Protein AF-A0A3B3RCT1-F1 (afdb_monomer)

pLDDT: mean 70.96, std 14.01, range [35.84, 94.31]

Structure (mmCIF, N/CA/C/O backbone):
data_AF-A0A3B3RCT1-F1
#
_entry.id   AF-A0A3B3RCT1-F1
#
loop_
_atom_site.group_PDB
_atom_site.id
_atom_site.type_symbol
_atom_site.label_atom_id
_atom_site.label_alt_id
_atom_site.label_comp_id
_atom_site.label_asym_id
_atom_site.label_entity_id
_atom_site.label_seq_id
_atom_site.pdbx_PDB_ins_code
_atom_site.Cartn_x
_atom_site.Cartn_y
_atom_site.Cartn_z
_atom_site.occupancy
_atom_site.B_iso_or_equiv
_atom_site.auth_seq_id
_atom_site.auth_comp_id
_atom_site.auth_asym_id
_atom_site.auth_atom_id
_atom_site.pdbx_PDB_model_num
ATOM 1 N N . ILE A 1 1 ? 1.313 -4.124 -30.666 1.00 70.00 1 ILE A N 1
ATOM 2 C CA . ILE A 1 1 ? 0.291 -3.948 -29.606 1.00 70.00 1 ILE A CA 1
ATOM 3 C C . ILE A 1 1 ? 0.601 -2.692 -28.801 1.00 70.00 1 ILE A C 1
ATOM 5 O O . ILE A 1 1 ? 1.752 -2.519 -28.407 1.00 70.00 1 ILE A O 1
ATOM 9 N N . PHE A 1 2 ? -0.392 -1.828 -28.589 1.00 77.44 2 PHE A N 1
ATOM 10 C CA . PHE A 1 2 ? -0.286 -0.670 -27.697 1.00 77.44 2 PHE A CA 1
ATOM 11 C C . PHE A 1 2 ? -0.802 -1.058 -26.315 1.00 77.44 2 PHE A C 1
ATOM 13 O O . PHE A 1 2 ? -1.907 -1.582 -26.204 1.00 77.44 2 PHE A O 1
ATOM 20 N N . LEU A 1 3 ? 0.009 -0.834 -25.282 1.00 79.62 3 LEU A N 1
ATOM 21 C CA . LEU A 1 3 ? -0.437 -1.011 -23.904 1.00 79.62 3 LEU A CA 1
ATOM 22 C C . LEU A 1 3 ? -1.126 0.270 -23.429 1.00 79.62 3 LEU A C 1
ATOM 24 O O . LEU A 1 3 ? -0.645 1.358 -23.772 1.00 79.62 3 LEU A O 1
ATOM 28 N N . PRO A 1 4 ? -2.199 0.163 -22.627 1.00 79.31 4 PRO A N 1
ATOM 29 C CA . PRO A 1 4 ? -2.704 1.308 -21.890 1.00 79.31 4 PRO A CA 1
ATOM 30 C C . PRO A 1 4 ? -1.592 1.848 -20.987 1.00 79.31 4 PRO A C 1
ATOM 32 O O . PRO A 1 4 ? -0.708 1.107 -20.549 1.00 79.31 4 PRO A O 1
ATOM 35 N N . HIS A 1 5 ? -1.620 3.153 -20.735 1.00 78.44 5 HIS A N 1
ATOM 36 C CA . HIS A 1 5 ? -0.664 3.808 -19.857 1.00 78.44 5 HIS A CA 1
ATOM 37 C C . HIS A 1 5 ? -1.388 4.487 -18.699 1.00 78.44 5 HIS A C 1
ATOM 39 O O . HIS A 1 5 ? -2.373 5.202 -18.879 1.00 78.44 5 HIS A O 1
ATOM 45 N N . TRP A 1 6 ? -0.858 4.304 -17.505 1.00 75.81 6 TRP A N 1
ATOM 46 C CA . TRP A 1 6 ? -1.125 5.170 -16.378 1.00 75.81 6 TRP A CA 1
ATOM 47 C C . TRP A 1 6 ? -0.209 6.386 -16.482 1.00 75.81 6 TRP A C 1
ATOM 49 O O . TRP A 1 6 ? 0.986 6.228 -16.724 1.00 75.81 6 TRP A O 1
ATOM 59 N N . ARG A 1 7 ? -0.754 7.596 -16.349 1.00 72.00 7 ARG A N 1
ATOM 60 C CA . ARG A 1 7 ? 0.053 8.819 -16.299 1.00 72.00 7 ARG A CA 1
ATOM 61 C C . ARG A 1 7 ? 0.057 9.349 -14.877 1.00 72.00 7 ARG A C 1
ATOM 63 O O . ARG A 1 7 ? -0.984 9.733 -14.361 1.00 72.00 7 ARG A O 1
ATOM 70 N N . SER A 1 8 ? 1.243 9.386 -14.295 1.00 64.44 8 SER A N 1
ATOM 71 C CA . SER A 1 8 ? 1.592 10.287 -13.203 1.00 64.44 8 SER A CA 1
ATOM 72 C C . SER A 1 8 ? 2.376 11.454 -13.824 1.00 64.44 8 SER A C 1
ATOM 74 O O . SER A 1 8 ? 2.977 11.244 -14.877 1.00 64.44 8 SER A O 1
ATOM 76 N N . ALA A 1 9 ? 2.323 12.662 -13.253 1.00 60.88 9 ALA A N 1
ATOM 77 C CA . ALA A 1 9 ? 2.713 13.940 -13.882 1.00 60.88 9 ALA A CA 1
ATOM 78 C C . ALA A 1 9 ? 3.869 13.858 -14.911 1.00 60.88 9 ALA A C 1
ATOM 80 O O . ALA A 1 9 ? 3.688 14.243 -16.066 1.00 60.88 9 ALA A O 1
ATOM 81 N N . ASP A 1 10 ? 4.996 13.238 -14.539 1.00 69.00 10 ASP A N 1
ATOM 82 C CA . ASP A 1 10 ? 6.196 13.125 -15.385 1.00 69.00 10 ASP A CA 1
ATOM 83 C C . ASP A 1 10 ? 6.466 11.730 -15.980 1.00 69.00 10 ASP A C 1
ATOM 85 O O . ASP A 1 10 ? 7.483 11.506 -16.660 1.00 69.00 10 ASP A O 1
ATOM 89 N N . ARG A 1 11 ? 5.584 10.757 -15.739 1.00 77.75 11 ARG A N 1
ATOM 90 C CA . ARG A 1 11 ? 5.831 9.339 -16.015 1.00 77.75 11 ARG A CA 1
ATOM 91 C C . ARG A 1 11 ? 4.590 8.623 -16.539 1.00 77.75 11 ARG A C 1
ATOM 93 O O . ARG A 1 11 ? 3.581 8.478 -15.855 1.00 77.75 11 ARG A O 1
ATOM 100 N N . GLY A 1 12 ? 4.706 8.107 -17.760 1.0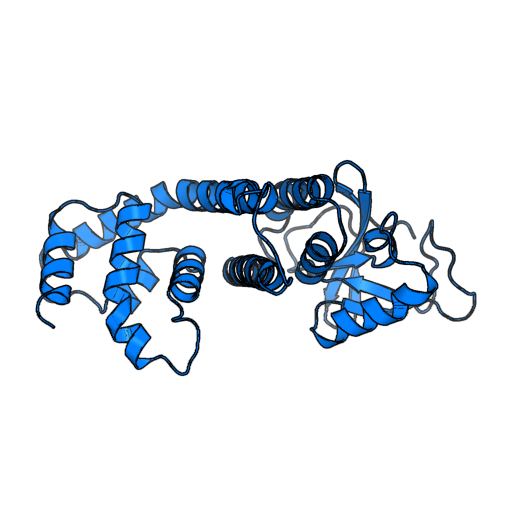0 83.56 12 GLY A N 1
ATOM 101 C CA . GLY A 1 12 ? 3.754 7.154 -18.320 1.00 83.56 12 GLY A CA 1
ATOM 102 C C . GLY A 1 12 ? 4.195 5.727 -18.010 1.00 83.56 12 GLY A C 1
ATOM 103 O O . GLY A 1 12 ? 5.249 5.314 -18.485 1.00 83.56 12 GLY A O 1
ATOM 104 N N . ILE A 1 13 ? 3.402 4.982 -17.243 1.00 87.38 13 ILE A N 1
ATOM 105 C CA . ILE A 1 13 ? 3.655 3.573 -16.928 1.00 87.38 13 ILE A CA 1
ATOM 106 C C . ILE A 1 13 ? 2.637 2.717 -17.648 1.00 87.38 13 ILE A C 1
ATOM 108 O O . ILE A 1 13 ? 1.441 2.763 -17.364 1.00 87.38 13 ILE A O 1
ATOM 112 N N . ARG A 1 14 ? 3.109 1.918 -18.596 1.00 89.06 14 ARG A N 1
ATOM 113 C CA . ARG A 1 14 ? 2.262 0.965 -19.300 1.00 89.06 14 ARG A CA 1
ATOM 114 C C . ARG A 1 14 ? 1.850 -0.169 -18.380 1.00 89.06 14 ARG A C 1
ATOM 116 O O . ARG A 1 14 ? 2.642 -0.611 -17.552 1.00 89.06 14 ARG A O 1
ATOM 123 N N . PHE A 1 15 ? 0.639 -0.672 -18.558 1.00 87.06 15 PHE A N 1
ATOM 124 C CA . PHE A 1 15 ? 0.136 -1.798 -17.780 1.00 87.06 15 PHE A CA 1
ATOM 125 C C . PHE A 1 15 ? -0.675 -2.771 -18.639 1.00 87.06 15 PHE A C 1
ATOM 127 O O . PHE A 1 15 ? -1.008 -2.493 -19.791 1.00 87.06 15 PHE A O 1
ATOM 134 N N . LEU A 1 16 ? -0.950 -3.941 -18.079 1.00 86.38 16 LEU A N 1
ATOM 135 C CA . LEU A 1 16 ? -1.893 -4.931 -18.590 1.00 86.38 16 LEU A CA 1
ATOM 136 C C . LEU A 1 16 ? -2.677 -5.519 -17.422 1.00 86.38 16 LEU A C 1
ATOM 138 O O . LEU A 1 16 ? -2.273 -5.369 -16.272 1.00 86.38 16 LEU A O 1
ATOM 142 N N . TYR A 1 17 ? -3.767 -6.209 -17.717 1.00 79.12 17 TYR A N 1
ATOM 143 C CA . TYR A 1 17 ? -4.556 -6.909 -16.715 1.00 79.12 17 TYR A CA 1
ATOM 144 C C . TYR A 1 17 ? -4.324 -8.413 -16.827 1.00 79.12 17 TYR A C 1
ATOM 146 O O . TYR A 1 17 ? -4.407 -8.965 -17.923 1.00 79.12 17 TYR A O 1
ATOM 154 N N . LEU A 1 18 ? -4.060 -9.089 -15.713 1.00 71.62 18 LEU A N 1
ATOM 155 C CA . LEU A 1 18 ? -4.223 -10.539 -15.632 1.00 71.62 18 LEU A CA 1
ATOM 156 C C . LEU A 1 18 ? -5.714 -10.841 -15.510 1.00 71.62 18 LEU A C 1
ATOM 158 O O . LEU A 1 18 ? -6.373 -10.307 -14.618 1.00 71.62 18 LEU A O 1
ATOM 162 N N . ALA A 1 19 ? -6.225 -11.659 -16.429 1.00 64.75 19 ALA A N 1
ATOM 163 C CA . ALA A 1 19 ? -7.617 -12.098 -16.414 1.00 64.75 19 ALA A CA 1
ATOM 164 C C . ALA A 1 19 ? -7.762 -13.455 -15.708 1.00 64.75 19 ALA A C 1
ATOM 166 O O . ALA A 1 19 ? -8.678 -13.602 -14.916 1.00 64.75 19 ALA A O 1
ATOM 167 N N . ASP A 1 20 ? -6.810 -14.379 -15.907 1.00 62.41 20 ASP A N 1
ATOM 168 C CA . ASP A 1 20 ? -6.732 -15.682 -15.228 1.00 62.41 20 ASP A CA 1
ATOM 169 C C . ASP A 1 20 ? -5.268 -16.054 -14.906 1.00 62.41 20 ASP A C 1
ATOM 171 O O . ASP A 1 20 ? -4.332 -15.331 -15.254 1.00 62.41 20 ASP A O 1
ATOM 175 N N . CYS A 1 21 ? -5.031 -17.234 -14.317 1.00 60.12 21 CYS A N 1
ATOM 176 C CA . CYS A 1 21 ? -3.689 -17.732 -13.967 1.00 60.12 21 CYS A CA 1
ATOM 177 C C . CYS A 1 21 ? -2.727 -17.909 -15.160 1.00 60.12 21 CYS A C 1
ATOM 179 O O . CYS A 1 21 ? -1.526 -18.085 -14.958 1.00 60.12 21 CYS A O 1
ATOM 181 N N . CYS A 1 22 ? -3.230 -17.882 -16.397 1.00 60.47 22 CYS A N 1
ATOM 182 C CA . CYS A 1 22 ? -2.448 -18.073 -17.622 1.00 60.47 22 CYS A CA 1
ATOM 183 C C . CYS A 1 22 ? -2.848 -17.114 -18.760 1.00 60.47 22 CYS A C 1
ATOM 185 O O . CYS A 1 22 ? -2.382 -17.286 -19.887 1.00 60.47 22 CYS A O 1
ATOM 187 N N . SER A 1 23 ? -3.713 -16.124 -18.507 1.00 67.88 23 SER A N 1
ATOM 188 C CA . SER A 1 23 ? -4.245 -15.230 -19.542 1.00 67.88 23 SER A CA 1
ATOM 189 C C . SER A 1 23 ? -4.125 -13.761 -19.124 1.00 67.88 23 SER A C 1
ATOM 191 O O . SER A 1 23 ? -4.239 -13.408 -17.949 1.00 67.88 23 SER A O 1
ATOM 193 N N . PHE A 1 24 ? -3.875 -12.880 -20.094 1.00 70.19 24 PHE A N 1
ATOM 194 C CA . PHE A 1 24 ? -3.873 -11.436 -19.872 1.00 70.19 24 PHE A CA 1
ATOM 195 C C . PHE A 1 24 ? -4.805 -10.741 -20.864 1.00 70.19 24 PHE A C 1
ATOM 197 O O . PHE A 1 24 ? -4.945 -11.158 -22.016 1.00 70.19 24 PHE A O 1
ATOM 204 N N . ARG A 1 25 ? -5.423 -9.651 -20.415 1.00 68.31 25 ARG A N 1
ATOM 205 C CA . ARG A 1 25 ? -6.251 -8.758 -21.219 1.00 68.31 25 ARG A CA 1
ATOM 206 C C . ARG A 1 25 ? -5.595 -7.388 -21.315 1.00 68.31 25 ARG A C 1
ATOM 208 O O . ARG A 1 25 ? -4.961 -6.888 -20.386 1.00 68.31 25 ARG A O 1
ATOM 215 N N . ILE A 1 26 ? -5.764 -6.774 -22.478 1.00 69.62 26 ILE A N 1
ATOM 216 C CA . ILE A 1 26 ? -5.346 -5.403 -22.742 1.00 69.62 26 ILE A CA 1
ATOM 217 C C . ILE A 1 26 ? -6.635 -4.610 -22.879 1.00 69.62 26 ILE A C 1
ATOM 219 O O . ILE A 1 26 ? -7.298 -4.689 -23.909 1.00 69.62 26 ILE A O 1
ATOM 223 N N . SER A 1 27 ? -7.005 -3.897 -21.820 1.00 64.44 27 SER A N 1
ATOM 224 C CA . SER A 1 27 ? -8.186 -3.039 -21.799 1.00 64.44 27 SER A CA 1
ATOM 225 C C . SER A 1 27 ? -7.804 -1.639 -21.338 1.00 64.44 27 SER A C 1
ATOM 227 O O . SER A 1 27 ? -6.942 -1.486 -20.473 1.00 64.44 27 SER A O 1
ATOM 229 N N . GLN A 1 28 ? -8.431 -0.623 -21.931 1.00 57.06 28 GLN A N 1
ATOM 230 C CA . GLN A 1 28 ? -8.332 0.764 -21.467 1.00 57.06 28 GLN A CA 1
ATOM 231 C C . GLN A 1 28 ? -9.315 1.058 -20.327 1.00 57.06 28 GLN A C 1
ATOM 233 O O . GLN A 1 28 ? -9.050 1.944 -19.520 1.00 57.06 28 GLN A O 1
ATOM 238 N N . SER A 1 29 ? -10.419 0.311 -20.249 1.00 52.91 29 SER A N 1
ATOM 239 C CA . SER A 1 29 ? -11.426 0.405 -19.194 1.00 52.91 29 SER A CA 1
ATOM 240 C C . SER A 1 29 ? -11.377 -0.831 -18.297 1.00 52.91 29 SER A C 1
ATOM 242 O O . SER A 1 29 ? -11.284 -1.967 -18.770 1.00 52.91 29 SER A O 1
ATOM 244 N N . CYS A 1 30 ? -11.448 -0.615 -16.986 1.00 49.25 30 CYS A N 1
ATOM 245 C CA . CYS A 1 30 ? -11.769 -1.677 -16.043 1.00 49.25 30 CYS A CA 1
ATOM 246 C C . CYS A 1 30 ? -13.266 -1.977 -16.199 1.00 49.25 30 CYS A C 1
ATOM 248 O O . CYS A 1 30 ? -14.094 -1.324 -15.569 1.00 49.25 30 CYS A O 1
ATOM 250 N N . ASP A 1 31 ? -13.633 -2.887 -17.106 1.00 50.50 31 ASP A N 1
ATOM 251 C CA . ASP A 1 31 ? -15.002 -3.401 -17.124 1.00 50.50 31 ASP 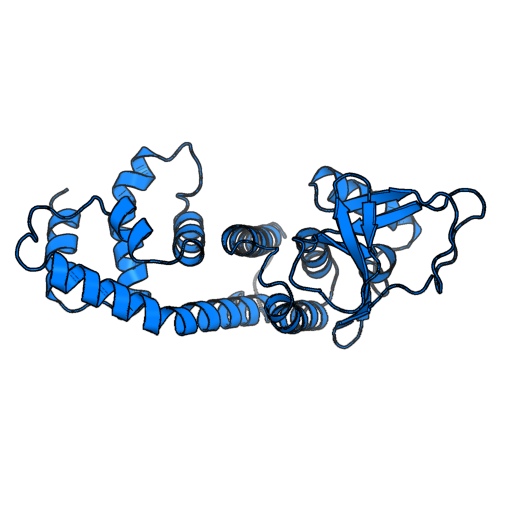A CA 1
ATOM 252 C C . ASP A 1 31 ? -15.198 -4.229 -15.853 1.00 50.50 31 ASP A C 1
ATOM 254 O O . ASP A 1 31 ? -14.550 -5.251 -15.632 1.00 50.50 31 ASP A O 1
ATOM 258 N N . THR A 1 32 ? -16.078 -3.726 -14.995 1.00 48.81 32 THR A N 1
ATOM 259 C CA . THR A 1 32 ? -16.250 -4.025 -13.564 1.00 48.81 32 THR A CA 1
ATOM 260 C C . THR A 1 32 ? -16.689 -5.452 -13.222 1.00 48.81 32 THR A C 1
ATOM 262 O O . THR A 1 32 ? -17.042 -5.719 -12.076 1.00 48.81 32 THR A O 1
ATOM 265 N N . LYS A 1 33 ? -16.701 -6.376 -14.188 1.00 46.50 33 LYS A N 1
ATOM 266 C CA . LYS A 1 33 ? -17.275 -7.718 -14.016 1.00 46.50 33 LYS A CA 1
ATOM 267 C C . LYS A 1 33 ? -16.268 -8.803 -13.635 1.00 46.50 33 LYS A C 1
ATOM 269 O O . LYS A 1 33 ? -16.682 -9.761 -12.994 1.00 46.50 33 LYS A O 1
ATOM 274 N N . ASP A 1 34 ? -14.981 -8.623 -13.932 1.00 51.94 34 ASP A N 1
ATOM 275 C CA . ASP A 1 34 ? -13.939 -9.610 -13.617 1.00 51.94 34 ASP A CA 1
ATOM 276 C C . ASP A 1 34 ? -12.885 -8.987 -12.682 1.00 51.94 34 ASP A C 1
ATOM 278 O O . ASP A 1 34 ? -12.416 -7.872 -12.929 1.00 51.94 34 ASP A O 1
ATOM 282 N N . SER A 1 35 ? -12.495 -9.686 -11.607 1.00 55.72 35 SER A N 1
ATOM 283 C CA . SER A 1 35 ? -11.448 -9.247 -10.668 1.00 55.72 35 SER A CA 1
ATOM 284 C C . SER A 1 35 ? -10.067 -9.301 -11.333 1.00 55.72 35 SER A C 1
ATOM 286 O O . SER A 1 35 ? -9.292 -10.241 -11.152 1.00 55.72 35 SER A O 1
ATOM 288 N N . MET A 1 36 ? -9.766 -8.319 -12.173 1.00 64.81 36 MET A N 1
ATOM 289 C CA . MET A 1 36 ? -8.523 -8.294 -12.934 1.00 64.81 36 MET A CA 1
ATOM 290 C C . MET A 1 36 ? -7.380 -7.667 -12.136 1.00 64.81 36 MET A C 1
ATOM 292 O O . MET A 1 36 ? -7.509 -6.559 -11.614 1.00 64.81 36 MET A O 1
ATOM 296 N N . LEU A 1 37 ? -6.223 -8.335 -12.106 1.00 71.12 37 LEU A N 1
ATOM 297 C CA . LEU A 1 37 ? -5.035 -7.822 -11.420 1.00 71.12 37 LEU A CA 1
ATOM 298 C C . LEU A 1 37 ? -4.177 -6.983 -12.386 1.00 71.12 37 LEU A C 1
ATOM 300 O O . LEU A 1 37 ? -3.677 -7.528 -13.376 1.00 71.12 37 LEU A O 1
ATOM 304 N N . PRO A 1 38 ? -3.955 -5.682 -12.130 1.00 80.00 38 PRO A N 1
ATOM 305 C CA . PRO A 1 38 ? -3.085 -4.870 -12.966 1.00 80.00 38 PRO A CA 1
ATOM 306 C C . PRO A 1 38 ? -1.610 -5.227 -12.747 1.00 80.00 38 PRO A C 1
ATOM 308 O O . PRO A 1 38 ? -1.127 -5.369 -11.621 1.00 80.00 38 PRO A O 1
ATOM 311 N N . LEU A 1 39 ? -0.880 -5.309 -13.852 1.00 87.00 39 LEU A N 1
ATOM 312 C CA . LEU A 1 39 ? 0.556 -5.526 -13.908 1.00 87.00 39 LEU A CA 1
ATOM 313 C C . LEU A 1 39 ? 1.223 -4.398 -14.692 1.00 87.00 39 LEU A C 1
ATOM 315 O O . LEU A 1 39 ? 0.906 -4.158 -15.857 1.00 87.00 39 LEU A O 1
ATOM 319 N N . PHE A 1 40 ? 2.188 -3.735 -14.065 1.00 90.06 40 PHE A N 1
ATOM 320 C CA . PHE A 1 40 ? 2.831 -2.523 -14.566 1.00 90.06 40 PHE A CA 1
ATOM 321 C C . PHE A 1 40 ? 4.201 -2.823 -15.157 1.00 90.06 40 PHE A C 1
ATOM 323 O O . PHE A 1 40 ? 4.987 -3.572 -14.584 1.00 90.06 40 PHE A O 1
ATOM 330 N N . LEU A 1 41 ? 4.512 -2.236 -16.305 1.00 91.94 41 LEU A N 1
ATOM 331 C CA . LEU A 1 41 ? 5.726 -2.525 -17.048 1.00 91.94 41 LEU A CA 1
ATOM 332 C C . LEU A 1 41 ? 6.974 -2.024 -16.308 1.00 91.94 41 LEU A C 1
ATOM 334 O O . LEU A 1 41 ? 7.168 -0.826 -16.104 1.00 91.94 41 LEU A O 1
ATOM 338 N N . GLY A 1 42 ? 7.885 -2.948 -16.006 1.00 92.19 42 GLY A N 1
ATOM 339 C CA . GLY A 1 42 ? 9.145 -2.669 -15.319 1.00 92.19 42 GLY A CA 1
ATOM 340 C C . GLY A 1 42 ? 10.035 -1.668 -16.053 1.00 92.19 42 GLY A C 1
ATOM 341 O O . GLY A 1 42 ? 10.651 -0.825 -15.416 1.00 92.19 42 GLY A O 1
ATOM 342 N N . ALA A 1 43 ? 10.066 -1.693 -17.387 1.00 90.12 43 ALA A N 1
ATOM 343 C CA . ALA A 1 43 ? 10.870 -0.744 -18.160 1.00 90.12 43 ALA A CA 1
ATOM 344 C C . ALA A 1 43 ? 10.468 0.722 -17.904 1.00 90.12 43 ALA A C 1
ATOM 34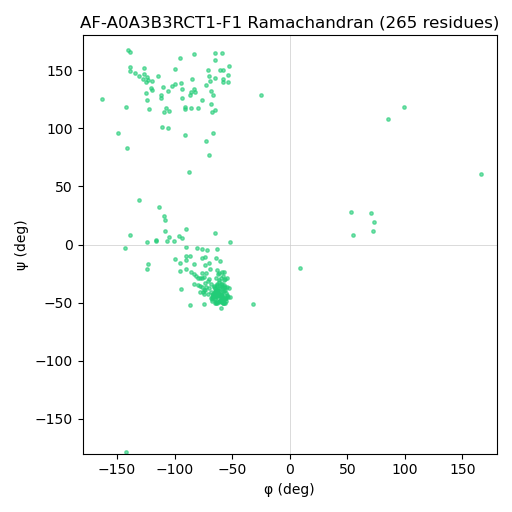6 O O . ALA A 1 43 ? 11.332 1.594 -17.848 1.00 90.12 43 ALA A O 1
ATOM 347 N N . ASP A 1 44 ? 9.175 0.984 -17.701 1.00 90.44 44 ASP A N 1
ATOM 348 C CA . ASP A 1 44 ? 8.668 2.338 -17.455 1.00 90.44 44 ASP A CA 1
ATOM 349 C C . ASP A 1 44 ? 8.880 2.771 -15.997 1.00 90.44 44 ASP A C 1
ATOM 351 O O . ASP A 1 44 ? 9.086 3.955 -15.719 1.00 90.44 44 ASP A O 1
ATOM 355 N N . LEU A 1 45 ? 8.891 1.806 -15.069 1.00 90.38 45 LEU A N 1
ATOM 356 C CA . LEU A 1 45 ? 9.224 2.055 -13.667 1.00 90.38 45 LEU A CA 1
ATOM 357 C C . LEU A 1 45 ? 10.681 2.504 -13.512 1.00 90.38 45 LEU A C 1
ATOM 359 O O . LEU A 1 45 ? 10.979 3.462 -12.816 1.00 90.38 45 LEU A O 1
ATOM 363 N N . PHE A 1 46 ? 11.607 1.857 -14.214 1.00 90.56 46 PHE A N 1
ATOM 364 C CA . PHE A 1 46 ? 13.033 2.165 -14.087 1.00 90.56 46 PHE A CA 1
ATOM 365 C C . PHE A 1 46 ? 13.484 3.302 -15.011 1.00 90.56 46 PHE A C 1
ATOM 367 O O . PHE A 1 46 ? 14.603 3.803 -14.866 1.00 90.56 46 PHE A O 1
ATOM 374 N N . ALA A 1 47 ? 12.628 3.739 -15.943 1.00 86.69 47 ALA A N 1
ATOM 375 C CA . ALA A 1 47 ? 12.903 4.889 -16.795 1.00 86.69 47 ALA A CA 1
ATOM 376 C C . ALA A 1 47 ? 13.263 6.111 -15.938 1.00 86.69 47 ALA A C 1
ATOM 378 O O . ALA A 1 47 ? 12.747 6.267 -14.842 1.00 86.69 47 ALA A O 1
ATOM 379 N N . LYS A 1 48 ? 14.153 6.994 -16.390 1.00 85.25 48 LYS A N 1
ATOM 380 C CA . LYS A 1 48 ? 14.499 8.233 -15.658 1.00 85.25 48 LYS A CA 1
ATOM 381 C C . LYS A 1 48 ? 14.981 8.050 -14.198 1.00 85.25 48 LYS A C 1
ATOM 383 O O . LYS A 1 48 ? 15.130 9.042 -13.499 1.00 85.25 48 LYS A O 1
ATOM 388 N N . THR A 1 49 ? 15.225 6.826 -13.724 1.00 87.12 49 THR A N 1
ATOM 389 C CA . THR A 1 49 ? 15.884 6.590 -12.432 1.00 87.12 49 THR A CA 1
ATOM 390 C C . THR A 1 49 ? 17.398 6.686 -12.611 1.00 87.12 49 THR A C 1
ATOM 392 O O . THR A 1 49 ? 17.911 6.589 -13.728 1.00 87.12 49 THR A O 1
ATOM 395 N N . SER A 1 50 ? 18.138 6.828 -11.512 1.00 85.69 50 SER A N 1
ATOM 396 C CA . SER A 1 50 ? 19.609 6.807 -11.525 1.00 85.69 50 SER A CA 1
ATOM 397 C C . SER A 1 50 ? 20.200 5.412 -11.787 1.00 85.69 50 SER A C 1
ATOM 399 O O . SER A 1 50 ? 21.418 5.261 -11.919 1.00 85.69 50 SER A O 1
ATOM 401 N N . ILE A 1 51 ? 19.361 4.373 -11.884 1.00 88.75 51 ILE A N 1
ATOM 402 C CA . ILE A 1 51 ? 19.807 2.996 -12.071 1.00 88.75 51 ILE A CA 1
ATOM 403 C C . ILE A 1 51 ? 20.168 2.751 -13.535 1.00 88.75 51 ILE A C 1
ATOM 405 O O . ILE A 1 51 ? 19.319 2.757 -14.429 1.00 88.75 51 ILE A O 1
ATOM 409 N N . ARG A 1 52 ? 21.445 2.439 -13.762 1.00 87.75 52 ARG A N 1
ATOM 410 C CA . ARG A 1 52 ? 21.955 2.014 -15.071 1.00 87.75 52 ARG A CA 1
ATOM 411 C C . ARG A 1 52 ? 21.221 0.771 -15.577 1.00 87.75 52 ARG A C 1
ATOM 413 O O . ARG A 1 52 ? 20.948 -0.148 -14.806 1.00 87.75 52 ARG A O 1
ATOM 420 N N . THR A 1 53 ? 20.967 0.716 -16.881 1.00 86.62 53 THR A N 1
ATOM 421 C CA . THR A 1 53 ? 20.219 -0.369 -17.545 1.00 86.62 53 THR A CA 1
ATOM 422 C C . THR A 1 53 ? 20.830 -1.753 -17.324 1.00 86.62 53 THR A C 1
ATOM 424 O O . THR A 1 53 ? 20.102 -2.723 -17.131 1.00 86.62 53 THR A O 1
ATOM 427 N N . GLU A 1 54 ? 22.159 -1.845 -17.256 1.00 88.81 54 GLU A N 1
ATOM 428 C CA . GLU A 1 54 ? 22.901 -3.069 -16.917 1.00 88.81 54 GLU A CA 1
ATOM 429 C C . GLU A 1 54 ? 22.534 -3.655 -15.541 1.00 88.81 54 GLU A C 1
ATOM 431 O O . GLU A 1 54 ? 22.594 -4.868 -15.345 1.00 88.81 54 GLU A O 1
ATOM 436 N N . ASN A 1 55 ? 22.082 -2.815 -14.605 1.00 90.19 55 ASN A N 1
ATOM 437 C CA . ASN A 1 55 ? 21.679 -3.231 -13.263 1.00 90.19 55 ASN A CA 1
ATOM 438 C C . ASN A 1 55 ? 20.193 -3.601 -13.167 1.00 90.19 55 ASN A C 1
ATOM 440 O O . ASN A 1 55 ? 19.792 -4.224 -12.182 1.00 90.19 55 ASN A O 1
ATOM 444 N N . HIS A 1 56 ? 19.365 -3.271 -14.167 1.00 91.31 56 HIS A N 1
ATOM 445 C CA . HIS A 1 56 ? 17.917 -3.539 -14.136 1.00 91.31 56 HIS A CA 1
ATOM 446 C C . HIS A 1 56 ? 17.585 -5.018 -13.866 1.00 91.31 56 HIS A C 1
ATOM 448 O O . HIS A 1 56 ? 16.751 -5.271 -12.992 1.00 91.31 56 HIS A O 1
ATOM 454 N N . PRO A 1 57 ? 18.260 -6.018 -14.478 1.00 90.94 57 PRO A N 1
ATOM 455 C CA . PRO A 1 57 ? 17.995 -7.429 -14.183 1.00 90.94 57 PRO A CA 1
ATOM 456 C C . PRO A 1 57 ? 18.159 -7.792 -12.701 1.00 90.94 57 PRO A C 1
ATOM 458 O O . PRO A 1 57 ? 17.374 -8.580 -12.171 1.00 90.94 57 PRO A O 1
ATOM 461 N N . ARG A 1 58 ? 19.139 -7.192 -12.007 1.00 92.94 58 ARG A N 1
ATOM 462 C CA . ARG A 1 58 ? 19.383 -7.430 -10.576 1.00 92.94 58 ARG A CA 1
ATOM 463 C C . ARG A 1 58 ? 18.229 -6.910 -9.722 1.00 92.94 58 ARG A C 1
ATOM 465 O O . ARG A 1 58 ? 17.796 -7.603 -8.802 1.00 92.94 58 ARG A O 1
ATOM 472 N N . TYR A 1 59 ? 17.717 -5.722 -10.030 1.00 92.75 59 TYR A N 1
ATOM 473 C CA . TYR A 1 59 ? 16.569 -5.155 -9.323 1.00 92.75 59 TYR A CA 1
ATOM 474 C C . TYR A 1 59 ? 15.292 -5.948 -9.593 1.00 92.75 59 TYR A C 1
ATOM 476 O O . TYR A 1 59 ? 14.582 -6.294 -8.650 1.00 92.75 59 TYR A O 1
ATOM 484 N N . HIS A 1 60 ? 15.027 -6.313 -10.848 1.00 94.31 60 HIS A N 1
ATOM 485 C CA . HIS A 1 60 ? 13.884 -7.161 -11.182 1.00 94.31 60 HIS A CA 1
ATOM 486 C C . HIS A 1 60 ? 13.914 -8.486 -10.413 1.00 94.31 60 HIS A C 1
ATOM 488 O O . HIS A 1 60 ? 12.925 -8.850 -9.784 1.00 94.31 60 HIS A O 1
ATOM 494 N N . ALA A 1 61 ? 15.069 -9.157 -10.359 1.00 91.81 61 ALA A N 1
ATOM 495 C CA . ALA A 1 61 ? 15.235 -10.378 -9.574 1.00 91.81 61 ALA A CA 1
ATOM 496 C C . ALA A 1 61 ? 15.043 -10.148 -8.061 1.00 91.81 61 ALA A C 1
ATOM 498 O O . ALA A 1 61 ? 14.412 -10.971 -7.397 1.00 91.81 61 ALA A O 1
ATOM 499 N N . LYS A 1 62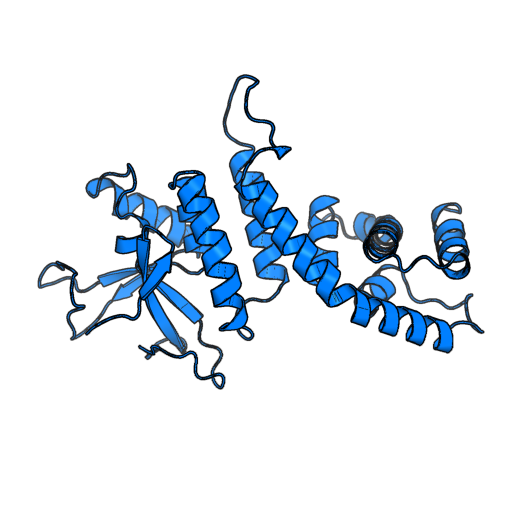 ? 15.548 -9.032 -7.507 1.00 90.88 62 LYS A N 1
ATOM 500 C CA . LYS A 1 62 ? 15.349 -8.646 -6.094 1.00 90.88 62 LYS A CA 1
ATOM 501 C C . LYS A 1 62 ? 13.862 -8.521 -5.755 1.00 90.88 62 LYS A C 1
ATOM 503 O O . LYS A 1 62 ? 13.429 -9.069 -4.745 1.00 90.88 62 LYS A O 1
ATOM 508 N N . PHE A 1 63 ? 13.089 -7.819 -6.581 1.00 86.69 63 PHE A N 1
ATOM 509 C CA . PHE A 1 63 ? 11.654 -7.628 -6.351 1.00 86.69 63 PHE A CA 1
ATOM 510 C C . PHE A 1 63 ? 10.837 -8.892 -6.645 1.00 86.69 63 PHE A C 1
ATOM 512 O O . PHE A 1 63 ? 9.885 -9.178 -5.924 1.00 86.69 63 PHE A O 1
ATOM 519 N N . ALA A 1 64 ? 11.249 -9.701 -7.622 1.00 88.81 64 ALA A N 1
ATOM 520 C CA . ALA A 1 64 ? 10.591 -10.966 -7.934 1.00 88.81 64 ALA A CA 1
ATOM 521 C C . ALA A 1 64 ? 10.676 -11.977 -6.786 1.00 88.81 64 ALA A C 1
ATOM 523 O O . ALA A 1 64 ? 9.679 -12.606 -6.448 1.00 88.81 64 ALA A O 1
ATOM 524 N N . LYS A 1 65 ? 11.830 -12.065 -6.107 1.00 83.81 65 LYS A N 1
ATOM 525 C CA . LYS A 1 65 ? 11.990 -12.896 -4.897 1.00 83.81 65 LYS A CA 1
ATOM 526 C C . LYS A 1 65 ? 11.028 -12.521 -3.765 1.00 83.81 65 LYS A C 1
ATOM 528 O O . LYS A 1 65 ? 10.758 -13.353 -2.913 1.00 83.81 65 LYS A O 1
ATOM 533 N N . LYS A 1 66 ? 10.532 -11.280 -3.755 1.00 80.06 66 LYS A N 1
ATOM 534 C CA . LYS A 1 66 ? 9.553 -10.776 -2.782 1.00 80.06 66 LYS A CA 1
ATOM 535 C C . LYS A 1 66 ? 8.100 -10.905 -3.264 1.00 80.06 66 LYS A C 1
ATOM 537 O O . LYS A 1 66 ? 7.214 -10.364 -2.621 1.00 80.06 66 LYS A O 1
ATOM 542 N N . GLY A 1 67 ? 7.853 -11.536 -4.416 1.00 79.38 67 GLY A N 1
ATOM 543 C CA . GLY A 1 67 ? 6.516 -11.621 -5.016 1.00 79.38 67 GLY A CA 1
ATOM 544 C C . GLY A 1 67 ? 6.003 -10.306 -5.620 1.00 79.38 67 GLY A C 1
ATOM 545 O O . GLY A 1 67 ? 4.831 -10.200 -5.960 1.00 79.38 67 GLY A O 1
ATOM 546 N N . LEU A 1 68 ? 6.864 -9.294 -5.774 1.00 82.88 68 LEU A N 1
ATOM 547 C CA . LEU A 1 68 ? 6.473 -7.947 -6.220 1.00 82.88 68 LEU A CA 1
ATOM 548 C C . LEU A 1 68 ? 6.634 -7.730 -7.729 1.00 82.88 68 LEU A C 1
ATOM 550 O O . LEU A 1 68 ? 6.115 -6.760 -8.281 1.00 82.88 68 LEU A O 1
ATOM 554 N N . ALA A 1 69 ? 7.378 -8.613 -8.391 1.00 92.31 69 ALA A N 1
ATOM 555 C CA . ALA A 1 69 ? 7.624 -8.561 -9.822 1.00 92.31 69 ALA A CA 1
ATOM 556 C C . ALA A 1 69 ? 7.563 -9.959 -10.434 1.00 92.31 69 ALA A C 1
ATOM 558 O O . ALA A 1 69 ? 7.930 -10.949 -9.805 1.00 92.31 69 ALA A O 1
ATOM 559 N N . THR A 1 70 ? 7.148 -10.036 -11.689 1.00 90.50 70 THR A N 1
ATOM 560 C CA . THR A 1 70 ? 7.110 -11.272 -12.462 1.00 90.50 70 THR A CA 1
ATOM 561 C C . THR A 1 70 ? 7.590 -11.028 -13.882 1.00 90.50 70 THR A C 1
ATOM 563 O O . THR A 1 70 ? 7.504 -9.915 -14.408 1.00 90.50 70 THR A O 1
ATOM 566 N N . LYS A 1 71 ? 8.125 -12.070 -14.510 1.00 91.25 71 LYS A N 1
ATOM 567 C CA . LYS A 1 71 ? 8.594 -12.026 -15.890 1.00 91.25 71 LYS A CA 1
ATOM 568 C C . LYS A 1 71 ? 7.589 -12.751 -16.770 1.00 91.25 71 LYS A C 1
ATOM 570 O O . LYS A 1 71 ? 7.431 -13.961 -16.652 1.00 91.25 71 LYS A O 1
ATOM 575 N N . LEU A 1 72 ? 6.946 -12.017 -17.670 1.00 86.50 72 LEU A N 1
ATOM 576 C CA . LEU A 1 72 ? 6.033 -12.592 -18.653 1.00 86.50 72 LEU A CA 1
ATOM 577 C C . LEU A 1 72 ? 6.784 -12.860 -19.955 1.00 86.50 72 LEU A C 1
ATOM 579 O O . LEU A 1 72 ? 7.608 -12.046 -20.379 1.00 86.50 72 LEU A O 1
ATOM 583 N N . VAL A 1 73 ? 6.502 -14.002 -20.576 1.00 85.00 73 VAL A N 1
ATOM 584 C CA . VAL A 1 73 ? 7.055 -14.408 -21.872 1.00 85.00 73 VAL A CA 1
ATOM 585 C C . VAL A 1 73 ? 5.927 -14.398 -22.894 1.00 85.00 73 VAL A C 1
ATOM 587 O O . VAL A 1 73 ? 4.876 -14.992 -22.673 1.00 85.00 73 VAL A O 1
ATOM 590 N N . PHE A 1 74 ? 6.146 -13.722 -24.015 1.00 78.62 74 PHE A N 1
ATOM 591 C CA . PHE A 1 74 ? 5.149 -13.525 -25.057 1.00 78.62 74 PHE A CA 1
ATOM 592 C C . PHE A 1 74 ? 5.539 -14.290 -26.319 1.00 78.62 74 PHE A C 1
ATOM 594 O O . PHE A 1 74 ? 6.629 -14.111 -26.859 1.00 78.62 74 PHE A O 1
ATOM 601 N N . SER A 1 75 ? 4.634 -15.122 -26.823 1.00 72.94 75 SER A N 1
ATOM 602 C CA . SER A 1 75 ? 4.907 -16.028 -27.942 1.00 72.94 75 SER A CA 1
ATOM 603 C C . SER A 1 75 ? 5.003 -15.329 -29.303 1.00 72.94 75 SER A C 1
ATOM 605 O O . SER A 1 75 ? 5.876 -15.685 -30.089 1.00 72.94 75 SER A O 1
ATOM 607 N N . SER A 1 76 ? 4.156 -14.328 -29.591 1.00 68.12 76 SER A N 1
ATOM 608 C CA . SER A 1 76 ? 3.936 -13.946 -31.005 1.00 68.12 76 SER A CA 1
ATOM 609 C C . SER A 1 76 ? 3.749 -12.457 -31.311 1.00 68.12 76 SER A C 1
ATOM 611 O O . SER A 1 76 ? 3.626 -12.101 -32.480 1.00 68.12 76 SER A O 1
ATOM 613 N N . PHE A 1 77 ? 3.719 -11.558 -30.323 1.00 69.81 77 PHE A N 1
ATOM 614 C CA . PHE A 1 77 ? 3.427 -10.141 -30.579 1.00 69.81 77 PHE A CA 1
ATOM 615 C C . PHE A 1 77 ? 4.509 -9.196 -30.068 1.00 69.81 77 PHE A C 1
ATOM 617 O O . PHE A 1 77 ? 5.088 -9.388 -29.003 1.00 69.81 77 PHE A O 1
ATOM 624 N N . ARG A 1 78 ? 4.742 -8.120 -30.825 1.00 69.44 78 ARG A N 1
ATOM 625 C CA . ARG A 1 78 ? 5.629 -7.027 -30.425 1.00 69.44 78 ARG A CA 1
ATOM 626 C C . ARG A 1 78 ? 4.837 -5.919 -29.744 1.00 69.44 78 ARG A C 1
ATOM 628 O O . ARG A 1 78 ? 3.789 -5.472 -30.233 1.00 69.44 78 ARG A O 1
ATOM 635 N N . LEU A 1 79 ? 5.361 -5.456 -28.619 1.00 73.56 79 LEU A N 1
ATOM 636 C CA . LEU A 1 79 ? 4.824 -4.314 -27.893 1.00 73.56 79 LEU A CA 1
ATOM 637 C C . LEU A 1 79 ? 5.421 -3.030 -28.464 1.00 73.56 79 LEU A C 1
ATOM 639 O O . LEU A 1 79 ? 6.630 -2.916 -28.661 1.00 73.56 79 LEU A O 1
ATOM 643 N N . HIS A 1 80 ? 4.550 -2.082 -28.796 1.00 72.94 80 HIS A N 1
ATOM 644 C CA . HIS A 1 80 ? 4.954 -0.841 -29.437 1.00 72.94 80 HIS A CA 1
ATOM 645 C C . HIS A 1 80 ? 5.757 0.026 -28.458 1.00 72.94 80 HIS A C 1
ATOM 647 O O . HIS A 1 80 ? 5.441 0.102 -27.269 1.00 72.94 80 HIS A O 1
ATOM 653 N N . GLY A 1 81 ? 6.805 0.687 -28.957 1.00 73.00 81 GLY A N 1
ATOM 654 C CA . GLY A 1 81 ? 7.675 1.533 -28.134 1.00 73.00 81 GLY A CA 1
ATOM 655 C C . GLY A 1 81 ? 8.616 0.762 -27.201 1.00 73.00 81 GLY A C 1
ATOM 656 O O . GLY A 1 81 ? 9.091 1.331 -26.223 1.00 73.00 81 GLY A O 1
ATOM 657 N N . LEU A 1 82 ? 8.870 -0.527 -27.457 1.00 75.06 82 LEU A N 1
ATOM 658 C CA . LEU A 1 82 ? 9.904 -1.316 -26.779 1.00 75.06 82 LEU A CA 1
ATOM 659 C C . LEU A 1 82 ? 10.851 -1.933 -27.806 1.00 75.06 82 LEU A C 1
ATOM 661 O O . LEU A 1 82 ? 10.415 -2.555 -28.774 1.00 75.06 82 LEU A O 1
ATOM 665 N N . ARG A 1 83 ? 12.159 -1.774 -27.585 1.00 68.06 83 ARG A N 1
ATOM 666 C CA . ARG A 1 83 ? 13.196 -2.454 -28.370 1.00 68.06 83 ARG A CA 1
ATOM 667 C C . ARG A 1 83 ? 13.536 -3.773 -27.684 1.00 68.06 83 ARG A C 1
ATOM 669 O O . ARG A 1 83 ? 14.341 -3.799 -26.762 1.00 68.06 83 ARG A O 1
ATOM 676 N N . LEU A 1 84 ? 12.882 -4.847 -28.116 1.00 67.00 84 LEU A N 1
ATOM 677 C CA . LEU A 1 84 ? 13.129 -6.201 -27.621 1.00 67.00 84 LEU A CA 1
ATOM 678 C C . LEU A 1 84 ? 14.034 -6.975 -28.593 1.00 67.00 84 LEU A C 1
ATOM 680 O O . LEU A 1 84 ? 13.820 -6.879 -29.806 1.00 67.00 84 LEU A O 1
ATOM 684 N N . PRO A 1 85 ? 15.018 -7.751 -28.098 1.00 62.56 85 PRO A N 1
ATOM 685 C CA . PRO A 1 85 ? 15.800 -8.658 -28.930 1.00 62.56 85 PRO A CA 1
ATOM 686 C C . PRO A 1 85 ? 14.893 -9.663 -29.650 1.00 62.56 85 PRO A C 1
ATOM 688 O O . PRO A 1 85 ? 13.965 -10.213 -29.056 1.00 62.56 85 PRO A O 1
ATOM 691 N N . THR A 1 86 ? 15.192 -9.950 -30.916 1.00 55.59 86 THR A N 1
ATOM 692 C CA . THR A 1 86 ? 14.382 -10.778 -31.830 1.00 55.59 86 THR A CA 1
ATOM 693 C C . THR A 1 86 ? 14.199 -12.246 -31.417 1.00 55.59 86 THR A C 1
ATOM 695 O O . THR A 1 86 ? 13.434 -12.944 -32.070 1.00 55.59 86 THR A O 1
ATOM 698 N N . GLY A 1 87 ? 14.829 -12.702 -30.328 1.00 61.25 87 GLY A N 1
ATOM 699 C CA . GLY A 1 87 ? 14.694 -14.063 -29.788 1.00 61.25 87 GLY A CA 1
ATOM 700 C C . GLY A 1 87 ? 14.253 -14.150 -28.322 1.00 61.25 87 GLY A C 1
ATOM 701 O O . GLY A 1 87 ? 14.188 -15.250 -27.787 1.00 61.25 87 GLY A O 1
ATOM 702 N N . ASN A 1 88 ? 13.974 -13.027 -27.645 1.00 68.75 88 ASN A N 1
ATOM 703 C CA . ASN A 1 88 ? 13.580 -13.043 -26.232 1.00 68.75 88 ASN A CA 1
ATOM 704 C C . ASN A 1 88 ? 12.488 -12.004 -25.957 1.00 68.75 88 ASN A C 1
ATOM 706 O O . ASN A 1 88 ? 12.749 -10.881 -25.524 1.00 68.75 88 ASN A O 1
ATOM 710 N N . ASN A 1 89 ? 11.244 -12.383 -26.239 1.00 78.19 89 ASN A N 1
ATOM 711 C CA . ASN A 1 89 ? 10.078 -11.523 -26.074 1.00 78.19 89 ASN A CA 1
ATOM 712 C C . ASN A 1 89 ? 9.533 -11.636 -24.649 1.00 78.19 89 ASN A C 1
ATOM 714 O O . ASN A 1 89 ? 8.437 -12.136 -24.409 1.00 78.19 89 ASN A O 1
ATOM 718 N N . SER A 1 90 ? 10.358 -11.239 -23.687 1.00 86.25 90 SER A N 1
ATOM 719 C CA . SER A 1 90 ? 10.015 -11.308 -22.275 1.00 86.25 90 SER A CA 1
ATOM 720 C C . SER A 1 90 ? 10.158 -9.948 -21.621 1.00 86.25 90 SER A C 1
ATOM 722 O O . SER A 1 90 ? 11.102 -9.209 -21.906 1.00 86.25 90 SER A O 1
ATOM 724 N N . LEU A 1 91 ? 9.217 -9.612 -20.748 1.00 89.31 91 LEU A N 1
ATOM 725 C CA . LEU A 1 91 ? 9.205 -8.340 -20.042 1.00 89.31 91 LEU A CA 1
ATOM 726 C C . LEU A 1 91 ? 8.919 -8.554 -18.570 1.00 89.31 91 LEU A C 1
ATOM 728 O O . LEU A 1 91 ? 8.175 -9.451 -18.175 1.00 89.31 91 LEU A O 1
ATOM 732 N N . TRP A 1 92 ? 9.519 -7.684 -17.772 1.00 93.31 92 TRP A N 1
ATOM 733 C CA . TRP A 1 92 ? 9.242 -7.603 -16.355 1.00 93.31 92 TRP A CA 1
ATOM 734 C C . TRP A 1 92 ? 8.011 -6.755 -16.115 1.00 93.31 92 TRP A C 1
ATOM 736 O O . TRP A 1 92 ? 7.885 -5.659 -16.662 1.00 93.31 92 TRP A O 1
ATOM 746 N N . PHE A 1 93 ? 7.141 -7.267 -15.262 1.00 92.38 93 PHE A N 1
ATOM 747 C CA . PHE A 1 93 ? 5.966 -6.584 -14.775 1.00 92.38 93 PHE A CA 1
ATOM 748 C C . PHE A 1 93 ? 5.952 -6.585 -13.256 1.00 92.38 93 PHE A C 1
ATOM 750 O O . PHE A 1 93 ? 6.50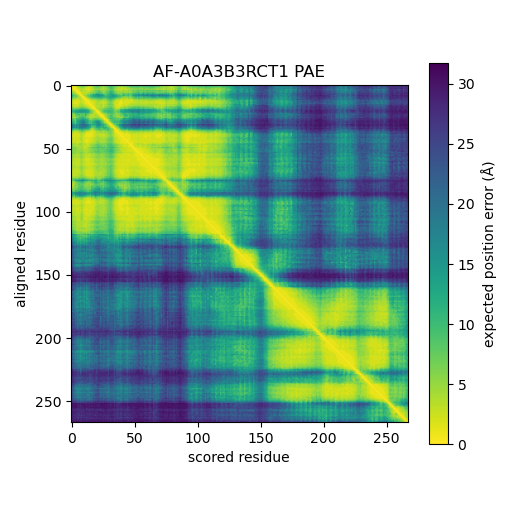5 -7.479 -12.621 1.00 92.38 93 PHE A O 1
ATOM 757 N N . TYR A 1 94 ? 5.319 -5.576 -12.685 1.00 91.56 94 TYR A N 1
ATOM 758 C CA . TYR A 1 94 ? 5.226 -5.357 -11.255 1.00 91.56 94 TYR A CA 1
ATOM 759 C C . TYR A 1 94 ? 3.770 -5.371 -10.838 1.00 91.56 94 TYR A C 1
ATOM 761 O O . TYR A 1 94 ? 2.917 -4.826 -11.541 1.00 91.56 94 TYR A O 1
ATOM 769 N N . SER A 1 95 ? 3.500 -5.970 -9.682 1.00 84.56 95 SER A N 1
ATOM 770 C CA . SER A 1 95 ? 2.237 -5.723 -8.999 1.00 84.56 95 SER A CA 1
ATOM 771 C C . SER A 1 95 ? 2.178 -4.259 -8.576 1.00 84.56 95 SER A C 1
ATOM 773 O O . SER A 1 95 ? 3.195 -3.563 -8.521 1.00 84.56 95 SER A O 1
ATOM 775 N N . ILE A 1 96 ? 0.992 -3.792 -8.218 1.00 78.00 96 ILE A N 1
ATOM 776 C CA . ILE A 1 96 ? 0.831 -2.457 -7.647 1.00 78.00 96 ILE A CA 1
ATOM 777 C C . ILE A 1 96 ? 1.711 -2.232 -6.406 1.00 78.00 96 ILE A C 1
ATOM 779 O O . ILE A 1 96 ? 2.383 -1.210 -6.298 1.00 78.00 96 ILE A O 1
ATOM 783 N N . GLN A 1 97 ? 1.809 -3.225 -5.521 1.00 77.56 97 GLN A N 1
ATOM 784 C CA . GLN A 1 97 ? 2.726 -3.185 -4.381 1.00 77.56 97 GLN A CA 1
ATOM 785 C C . GLN A 1 97 ? 4.180 -3.024 -4.846 1.00 77.56 97 GLN A C 1
ATOM 787 O O . GLN A 1 97 ? 4.949 -2.255 -4.271 1.00 77.56 97 GLN A O 1
ATOM 792 N N . GLY A 1 98 ? 4.557 -3.709 -5.926 1.00 84.62 98 GLY A N 1
ATOM 793 C CA . GLY A 1 98 ? 5.863 -3.567 -6.554 1.00 84.62 98 GLY A CA 1
ATOM 794 C C . GLY A 1 98 ? 6.121 -2.175 -7.132 1.00 84.62 98 GLY A C 1
ATOM 795 O O . GLY A 1 98 ? 7.228 -1.665 -6.970 1.00 84.62 98 GLY A O 1
ATOM 796 N N . VAL A 1 99 ? 5.118 -1.539 -7.748 1.00 85.62 99 VAL A N 1
ATOM 797 C CA . VAL A 1 99 ? 5.207 -0.151 -8.241 1.00 85.62 99 VAL A CA 1
ATOM 798 C C . VAL A 1 99 ? 5.546 0.792 -7.101 1.00 85.62 99 VAL A C 1
ATOM 800 O O . VAL A 1 99 ? 6.505 1.553 -7.206 1.00 85.62 99 VAL A O 1
ATOM 803 N N . PHE A 1 100 ? 4.802 0.704 -6.001 1.00 81.06 100 PHE A N 1
ATOM 804 C CA . PHE A 1 100 ? 5.049 1.530 -4.829 1.00 81.06 100 PHE A CA 1
ATOM 805 C C . PHE A 1 100 ? 6.441 1.289 -4.264 1.00 81.06 100 PHE A C 1
ATOM 807 O O . PHE A 1 100 ? 7.207 2.229 -4.084 1.00 81.06 100 PHE A O 1
ATOM 814 N N . ARG A 1 101 ? 6.831 0.027 -4.076 1.00 81.56 101 ARG A N 1
ATOM 815 C CA . ARG A 1 101 ? 8.173 -0.309 -3.584 1.00 81.56 101 ARG A CA 1
ATOM 816 C C . ARG A 1 101 ? 9.284 0.258 -4.464 1.00 81.56 101 ARG A C 1
ATOM 818 O O . ARG A 1 101 ? 10.265 0.757 -3.928 1.00 81.56 101 ARG A O 1
ATOM 825 N N . VAL A 1 102 ? 9.129 0.228 -5.787 1.00 86.94 102 VAL A N 1
ATOM 826 C CA . VAL A 1 102 ? 10.083 0.861 -6.707 1.00 86.94 102 VAL A CA 1
ATOM 827 C C . VAL A 1 102 ? 10.062 2.382 -6.575 1.00 86.94 102 VAL A C 1
ATOM 829 O O . VAL A 1 102 ? 11.128 2.980 -6.459 1.00 86.94 102 VAL A O 1
ATOM 832 N N . ALA A 1 103 ? 8.883 3.004 -6.560 1.00 85.69 103 ALA A N 1
ATOM 833 C CA . ALA A 1 103 ? 8.754 4.453 -6.452 1.00 85.69 103 ALA A CA 1
ATOM 834 C C . ALA A 1 103 ? 9.408 4.986 -5.170 1.00 85.69 103 ALA A C 1
ATOM 836 O O . ALA A 1 103 ? 10.194 5.925 -5.212 1.00 85.69 103 ALA A O 1
ATOM 837 N N . PHE A 1 104 ? 9.154 4.340 -4.037 1.00 80.38 104 PHE A N 1
ATOM 838 C CA . PHE A 1 104 ? 9.684 4.771 -2.746 1.00 80.38 104 PHE A CA 1
ATOM 839 C C . PHE A 1 104 ? 11.156 4.439 -2.529 1.00 80.38 104 PHE A C 1
ATOM 841 O O . PHE A 1 104 ? 11.818 5.116 -1.748 1.00 80.38 104 PHE A O 1
ATOM 848 N N . GLU A 1 105 ? 11.683 3.421 -3.213 1.00 82.88 105 GLU A N 1
ATOM 849 C CA . GLU A 1 105 ? 13.110 3.101 -3.152 1.00 82.88 105 GLU A CA 1
ATOM 850 C C . GLU A 1 105 ? 13.931 3.962 -4.127 1.00 82.88 105 GLU A C 1
ATOM 852 O O . GLU A 1 105 ? 15.079 4.282 -3.827 1.00 82.88 105 GLU A O 1
ATOM 857 N N . LEU A 1 106 ? 13.381 4.322 -5.296 1.00 84.25 106 LEU A N 1
ATOM 858 C CA . LEU A 1 106 ? 14.174 4.841 -6.421 1.00 84.25 106 LEU A CA 1
ATOM 859 C C . LEU A 1 106 ? 13.768 6.223 -6.948 1.00 84.25 106 LEU A C 1
ATOM 861 O O . LEU A 1 106 ? 14.545 6.801 -7.710 1.00 84.25 106 LEU A O 1
ATOM 865 N N . TYR A 1 107 ? 12.576 6.740 -6.639 1.00 84.25 107 TYR A N 1
ATOM 866 C CA . TYR A 1 107 ? 12.114 8.021 -7.192 1.00 84.25 107 TYR A CA 1
ATOM 867 C C . TYR A 1 107 ? 12.408 9.187 -6.252 1.00 84.25 107 TYR A C 1
ATOM 869 O O . TYR A 1 107 ? 12.585 9.008 -5.046 1.00 84.25 107 TYR A O 1
ATOM 877 N N . SER A 1 108 ? 12.408 10.398 -6.809 1.00 81.56 108 SER A N 1
ATOM 878 C CA . SER A 1 108 ? 12.451 11.630 -6.019 1.00 81.56 108 SER A CA 1
ATOM 879 C C . SER A 1 108 ? 11.184 11.808 -5.169 1.00 81.56 108 SER A C 1
ATOM 881 O O . SER A 1 108 ? 10.129 11.264 -5.490 1.00 81.56 108 SER A O 1
ATOM 883 N N . GLN A 1 109 ? 11.252 12.616 -4.105 1.00 74.88 109 GLN A N 1
ATOM 884 C CA . GLN A 1 109 ? 10.093 12.894 -3.239 1.00 74.88 109 GLN A CA 1
ATOM 885 C C . GLN A 1 109 ? 8.888 13.459 -4.011 1.00 74.88 109 GLN A C 1
ATOM 887 O O . GLN A 1 109 ? 7.746 13.111 -3.718 1.00 74.88 109 GLN A O 1
ATOM 892 N N . HIS A 1 110 ? 9.136 14.298 -5.020 1.00 76.88 110 HIS A N 1
ATOM 893 C CA . HIS A 1 110 ? 8.081 14.858 -5.863 1.00 76.88 110 HIS A CA 1
ATOM 894 C C . HIS A 1 110 ? 7.388 13.778 -6.708 1.00 76.88 110 HIS A C 1
ATOM 896 O O . HIS A 1 110 ? 6.165 13.698 -6.743 1.00 76.88 110 HIS A O 1
ATOM 902 N N . GLU A 1 111 ? 8.157 12.882 -7.326 1.00 78.44 111 GLU A N 1
ATOM 903 C CA . GLU A 1 111 ? 7.600 11.773 -8.108 1.00 78.44 111 GLU A CA 1
ATOM 904 C C . GLU A 1 111 ? 6.890 10.733 -7.229 1.00 78.44 111 GLU A C 1
ATOM 906 O O . GLU A 1 111 ? 5.893 10.149 -7.651 1.00 78.44 111 GLU A O 1
ATOM 911 N N . GLN A 1 112 ? 7.377 10.498 -6.006 1.00 79.94 112 GLN A N 1
ATOM 912 C CA . GLN A 1 112 ? 6.705 9.649 -5.017 1.00 79.94 112 GLN A CA 1
ATOM 913 C C . GLN A 1 112 ? 5.306 10.184 -4.681 1.00 79.94 112 GLN A C 1
ATOM 915 O O . GLN A 1 112 ? 4.344 9.414 -4.643 1.00 79.94 112 GLN A O 1
ATOM 920 N N . LEU A 1 113 ? 5.185 11.502 -4.496 1.00 70.44 113 LEU A N 1
ATOM 921 C CA . LEU A 1 113 ? 3.912 12.182 -4.262 1.00 70.44 113 LEU A CA 1
ATOM 922 C C . LEU A 1 113 ? 2.957 12.001 -5.448 1.00 70.44 113 LEU A C 1
ATOM 924 O O . LEU A 1 113 ? 1.829 11.543 -5.271 1.00 70.44 113 LEU A O 1
ATOM 928 N N . SER A 1 114 ? 3.431 12.261 -6.668 1.00 74.12 114 SER A N 1
ATOM 929 C CA . SER A 1 114 ? 2.607 12.107 -7.871 1.00 74.12 114 SER A CA 1
ATOM 930 C C . SER A 1 114 ? 2.169 10.659 -8.119 1.00 74.12 114 SER A C 1
ATOM 932 O O . SER A 1 114 ? 1.128 10.430 -8.739 1.00 74.12 114 SER A O 1
ATOM 934 N N . VAL A 1 115 ? 2.951 9.663 -7.685 1.00 75.31 115 VAL A N 1
ATOM 935 C CA . VAL A 1 115 ? 2.567 8.241 -7.751 1.00 75.31 115 VAL A CA 1
ATOM 936 C C . VAL A 1 115 ? 1.410 7.943 -6.798 1.00 75.31 115 VAL A C 1
ATOM 938 O O . VAL A 1 115 ? 0.487 7.222 -7.178 1.00 75.31 115 VAL A O 1
ATOM 941 N N . LEU A 1 116 ? 1.426 8.519 -5.593 1.00 70.06 116 LEU A N 1
ATOM 942 C CA . LEU A 1 116 ? 0.343 8.375 -4.621 1.00 70.06 116 LEU A CA 1
ATOM 943 C C . LEU A 1 116 ? -0.940 9.066 -5.073 1.00 70.06 116 LEU A C 1
ATOM 945 O O . LEU A 1 116 ? -1.995 8.440 -5.065 1.00 70.06 116 LEU A O 1
ATOM 949 N N . GLU A 1 117 ? -0.861 10.319 -5.513 1.00 65.56 117 GLU A N 1
ATOM 950 C CA . GLU A 1 117 ? -2.024 11.084 -5.986 1.00 65.56 117 GLU A CA 1
ATOM 951 C C . GLU A 1 117 ? -2.710 10.384 -7.162 1.00 65.56 117 GLU A C 1
ATOM 953 O O . GLU A 1 117 ? -3.921 10.157 -7.167 1.00 65.56 117 GLU A O 1
ATOM 958 N N . ALA A 1 118 ? -1.926 9.939 -8.145 1.00 66.00 118 ALA A N 1
ATOM 959 C CA . ALA A 1 118 ? -2.463 9.240 -9.303 1.00 66.00 118 ALA A CA 1
ATOM 960 C C . ALA A 1 118 ? -2.989 7.829 -8.963 1.00 66.00 118 ALA A C 1
ATOM 962 O O . ALA A 1 118 ? -3.756 7.263 -9.747 1.00 66.00 118 ALA A O 1
ATOM 963 N N . PHE A 1 119 ? -2.632 7.270 -7.801 1.00 65.19 119 PHE A N 1
ATOM 964 C CA . PHE A 1 119 ? -3.232 6.045 -7.280 1.00 65.19 119 PHE A CA 1
ATOM 965 C C . PHE A 1 119 ? -4.589 6.285 -6.611 1.00 65.19 119 PHE A C 1
ATOM 967 O O . PHE A 1 119 ? -5.481 5.463 -6.796 1.00 65.19 119 PHE A O 1
ATOM 974 N N . GLN A 1 120 ? -4.804 7.420 -5.938 1.00 57.28 120 GLN A N 1
ATOM 975 C CA . GLN A 1 120 ? -6.126 7.779 -5.392 1.00 57.28 120 GLN A CA 1
ATOM 976 C C . GLN A 1 120 ? -7.201 7.800 -6.489 1.00 57.28 120 GLN A C 1
ATOM 978 O O . GLN A 1 120 ? -8.317 7.314 -6.305 1.00 57.28 120 GLN A O 1
ATOM 983 N N . HIS A 1 121 ? -6.837 8.296 -7.674 1.00 54.97 121 HIS A N 1
ATOM 984 C CA . HIS A 1 121 ? -7.700 8.271 -8.855 1.00 54.97 121 HIS A CA 1
ATOM 985 C C . HIS A 1 121 ? -7.879 6.863 -9.445 1.00 54.97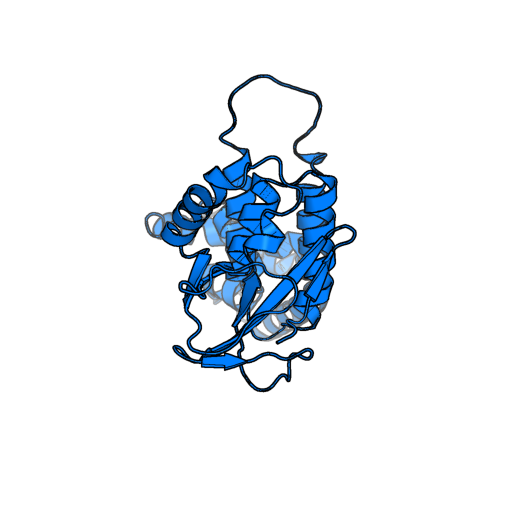 121 HIS A C 1
ATOM 987 O O . HIS A 1 121 ? -8.936 6.554 -9.990 1.00 54.97 121 HIS A O 1
ATOM 993 N N . MET A 1 122 ? -6.868 5.996 -9.337 1.00 53.06 122 MET A N 1
ATOM 994 C CA . MET A 1 122 ? -6.931 4.623 -9.847 1.00 53.06 122 MET A CA 1
ATOM 995 C C . MET A 1 122 ? -7.733 3.699 -8.920 1.00 53.06 122 MET A C 1
ATOM 997 O O . MET A 1 122 ? -8.468 2.848 -9.407 1.00 53.06 122 MET A O 1
ATOM 1001 N N . GLU A 1 123 ? -7.654 3.887 -7.603 1.00 55.19 123 GLU A N 1
ATOM 1002 C CA . GLU A 1 123 ? -8.432 3.158 -6.594 1.00 55.19 123 GLU A CA 1
ATOM 1003 C C . GLU A 1 123 ? -9.943 3.321 -6.819 1.00 55.19 123 GLU A C 1
ATOM 1005 O O . GLU A 1 123 ? -10.695 2.351 -6.751 1.00 55.19 123 GLU A O 1
ATOM 1010 N N . GLN A 1 124 ? -10.389 4.525 -7.192 1.00 51.38 124 GLN A N 1
ATOM 1011 C CA . GLN A 1 124 ? -11.788 4.785 -7.551 1.00 51.38 124 GLN A CA 1
ATOM 1012 C C . GLN A 1 124 ? -12.257 3.938 -8.749 1.00 51.38 124 GLN A C 1
ATOM 1014 O O . GLN A 1 124 ? -13.431 3.571 -8.804 1.00 51.38 124 GLN A O 1
ATOM 1019 N N . CYS A 1 125 ? -11.339 3.578 -9.652 1.00 44.75 125 CYS A N 1
ATOM 1020 C CA . CYS A 1 125 ? -11.578 2.706 -10.806 1.00 44.75 125 CYS A CA 1
ATOM 1021 C C . CYS A 1 125 ? -11.343 1.211 -10.510 1.00 44.75 125 CYS A C 1
ATOM 1023 O O . CYS A 1 125 ? -11.864 0.370 -11.233 1.00 44.75 125 CYS A O 1
ATOM 1025 N N . MET A 1 126 ? -10.567 0.870 -9.472 1.00 47.88 126 MET A N 1
ATOM 1026 C CA . MET A 1 126 ? -10.125 -0.495 -9.135 1.00 47.88 126 MET A CA 1
ATOM 1027 C C . MET A 1 126 ? -10.793 -1.070 -7.880 1.00 47.88 126 MET A C 1
ATOM 1029 O O . MET A 1 126 ? -10.230 -1.966 -7.250 1.00 47.88 126 MET A O 1
ATOM 1033 N N . LYS A 1 127 ? -11.986 -0.587 -7.514 1.00 52.59 127 LYS A N 1
ATOM 1034 C CA . LYS A 1 127 ? -12.739 -0.953 -6.294 1.00 52.59 127 LYS A CA 1
ATOM 1035 C C . LYS A 1 127 ? -12.965 -2.462 -6.035 1.00 52.59 127 LYS A C 1
ATOM 1037 O O . LYS A 1 127 ? -13.606 -2.799 -5.049 1.00 52.59 127 LYS A O 1
ATOM 1042 N N . SER A 1 128 ? -12.460 -3.373 -6.865 1.00 47.16 128 SER A N 1
ATOM 1043 C CA . SER A 1 128 ? -12.584 -4.827 -6.717 1.00 47.16 128 SER A CA 1
ATOM 1044 C C . SER A 1 128 ? -11.269 -5.601 -6.496 1.00 47.16 128 SER A C 1
ATOM 1046 O O . SER A 1 128 ? -11.330 -6.826 -6.432 1.00 47.16 128 SER A O 1
ATOM 1048 N N . GLY A 1 129 ? -10.092 -4.960 -6.391 1.00 47.66 129 GLY A N 1
ATOM 1049 C CA . GLY A 1 129 ? -8.807 -5.691 -6.488 1.00 47.66 129 GLY A CA 1
ATOM 1050 C C . GLY A 1 129 ? -7.797 -5.574 -5.341 1.00 47.66 129 GLY A C 1
ATOM 1051 O O . GLY A 1 129 ? -6.924 -6.433 -5.229 1.00 47.66 129 GLY A O 1
ATOM 1052 N N . LEU A 1 130 ? -7.867 -4.537 -4.506 1.00 50.62 130 LEU A N 1
ATOM 1053 C CA . LEU A 1 130 ? -6.987 -4.384 -3.343 1.00 50.62 130 LEU A CA 1
ATOM 1054 C C . LEU A 1 130 ? -7.851 -4.281 -2.102 1.00 50.62 130 LEU A C 1
ATOM 1056 O O . LEU A 1 130 ? -8.645 -3.349 -1.979 1.00 50.62 130 LEU A O 1
ATOM 1060 N N . ASP A 1 131 ? -7.711 -5.252 -1.207 1.00 52.75 131 ASP A N 1
ATOM 1061 C CA . ASP A 1 131 ? -8.341 -5.156 0.094 1.00 52.75 131 ASP A CA 1
ATOM 1062 C C . ASP A 1 131 ? -7.625 -4.090 0.931 1.00 52.75 131 ASP A C 1
ATOM 1064 O O . ASP A 1 131 ? -6.438 -3.793 0.761 1.00 52.75 131 ASP A O 1
ATOM 1068 N N . GLU A 1 132 ? -8.370 -3.452 1.827 1.00 53.72 132 GLU A N 1
ATOM 1069 C CA . GLU A 1 132 ? -7.836 -2.334 2.601 1.00 53.72 132 GLU A CA 1
ATOM 1070 C C . GLU A 1 132 ? -6.672 -2.768 3.518 1.00 53.72 132 GLU A C 1
ATOM 1072 O O . GLU A 1 132 ? -5.804 -1.960 3.854 1.00 53.72 132 GLU A O 1
ATOM 1077 N N . ARG A 1 133 ? -6.600 -4.068 3.845 1.00 52.88 133 ARG A N 1
ATOM 1078 C CA . ARG A 1 133 ? -5.469 -4.699 4.538 1.00 52.88 133 ARG A CA 1
ATOM 1079 C C . ARG A 1 133 ? -4.192 -4.661 3.704 1.00 52.88 133 ARG A C 1
ATOM 1081 O O . ARG A 1 133 ? -3.180 -4.158 4.183 1.00 52.88 133 ARG A O 1
ATOM 1088 N N . GLY A 1 134 ? -4.241 -5.083 2.440 1.00 54.94 134 GLY A N 1
ATOM 1089 C CA . GLY A 1 134 ? -3.077 -5.074 1.555 1.00 54.94 134 GLY A CA 1
ATOM 1090 C C . GLY A 1 134 ? -2.518 -3.676 1.279 1.00 54.94 134 GLY A C 1
ATOM 1091 O O . GLY A 1 134 ? -1.326 -3.534 0.995 1.00 54.94 134 GLY A O 1
ATOM 1092 N N . LEU A 1 135 ? -3.350 -2.637 1.386 1.00 60.59 135 LEU A N 1
ATOM 1093 C CA . LEU A 1 135 ? -2.902 -1.247 1.308 1.00 60.59 135 LEU A CA 1
ATOM 1094 C C . LEU A 1 135 ? -2.252 -0.777 2.616 1.00 60.59 135 LEU A C 1
ATOM 1096 O O . LEU A 1 135 ? -1.204 -0.134 2.566 1.00 60.59 135 LEU A O 1
ATOM 1100 N N . SER A 1 136 ? -2.815 -1.145 3.771 1.00 56.38 136 SER A N 1
ATOM 1101 C CA . SER A 1 136 ? -2.206 -0.889 5.083 1.00 56.38 136 SER A CA 1
ATOM 1102 C C . SER A 1 136 ? -0.820 -1.528 5.196 1.00 56.38 136 SER A C 1
ATOM 1104 O O . SER A 1 136 ? 0.147 -0.844 5.525 1.00 56.38 136 SER A O 1
ATOM 1106 N N . ASP A 1 137 ? -0.689 -2.809 4.850 1.00 52.97 137 ASP A N 1
ATOM 1107 C CA . ASP A 1 137 ? 0.580 -3.547 4.926 1.00 52.97 137 ASP A CA 1
ATOM 1108 C C . ASP A 1 137 ? 1.642 -2.964 3.991 1.00 52.97 137 ASP A C 1
ATOM 1110 O O . ASP A 1 137 ? 2.834 -2.901 4.309 1.00 52.97 137 ASP A O 1
ATOM 1114 N N . LEU A 1 138 ? 1.208 -2.492 2.821 1.00 54.97 138 LEU A N 1
ATOM 1115 C CA . LEU A 1 138 ? 2.079 -1.792 1.898 1.00 54.97 138 LEU A CA 1
ATOM 1116 C C . LEU A 1 138 ? 2.567 -0.473 2.501 1.00 54.97 138 LEU A C 1
ATOM 1118 O O . LEU A 1 138 ? 3.770 -0.228 2.489 1.00 54.97 138 LEU A O 1
ATOM 1122 N N . VAL A 1 139 ? 1.658 0.354 3.023 1.00 61.38 139 VAL A N 1
ATOM 1123 C CA . VAL A 1 139 ? 1.989 1.627 3.679 1.00 61.38 139 VAL A CA 1
ATOM 1124 C C . VAL A 1 139 ? 2.969 1.398 4.829 1.00 61.38 139 VAL A C 1
ATOM 1126 O O . VAL A 1 139 ? 4.028 2.021 4.853 1.00 61.38 139 VAL A O 1
ATOM 1129 N N . LEU A 1 140 ? 2.678 0.457 5.725 1.00 60.69 140 LEU A N 1
ATOM 1130 C CA . LEU A 1 140 ? 3.533 0.102 6.861 1.00 60.69 140 LEU A CA 1
ATOM 1131 C C . LEU A 1 140 ? 4.920 -0.341 6.412 1.00 60.69 140 LEU A C 1
ATOM 1133 O O . LEU A 1 140 ? 5.931 0.209 6.847 1.00 60.69 140 LEU A O 1
ATOM 1137 N N . GLY A 1 141 ? 4.978 -1.255 5.449 1.00 55.53 141 GLY A N 1
ATOM 1138 C CA . GLY A 1 141 ? 6.246 -1.735 4.936 1.00 55.53 141 GLY A CA 1
ATOM 1139 C C . GLY A 1 141 ? 7.095 -0.631 4.290 1.00 55.53 141 GLY A C 1
ATOM 1140 O O . GLY A 1 141 ? 8.321 -0.764 4.223 1.00 55.53 141 GLY A O 1
ATOM 1141 N N . LEU A 1 142 ? 6.485 0.451 3.801 1.00 55.47 142 LEU A N 1
ATOM 1142 C CA . LEU A 1 142 ? 7.196 1.617 3.275 1.00 55.47 142 LEU A CA 1
ATOM 1143 C C . LEU A 1 142 ? 7.783 2.484 4.383 1.00 55.47 142 LEU A C 1
ATOM 1145 O O . LEU A 1 142 ? 8.938 2.895 4.259 1.00 55.47 142 LEU A O 1
ATOM 1149 N N . LEU A 1 143 ? 7.044 2.679 5.475 1.00 55.03 143 LEU A N 1
ATOM 1150 C CA . LEU A 1 143 ? 7.535 3.366 6.672 1.00 55.03 143 LEU A CA 1
ATOM 1151 C C . LEU A 1 143 ? 8.730 2.632 7.285 1.00 55.03 143 LEU A C 1
ATOM 1153 O O . LEU A 1 143 ? 9.749 3.249 7.588 1.00 55.03 143 LEU A O 1
ATOM 1157 N N . GLU A 1 144 ? 8.660 1.305 7.360 1.00 56.41 144 GLU A N 1
ATOM 1158 C CA . GLU A 1 144 ? 9.748 0.469 7.879 1.00 56.41 144 GLU A CA 1
ATOM 1159 C C . GLU A 1 144 ? 11.002 0.516 6.996 1.00 56.41 144 GLU A C 1
ATOM 1161 O O . GLU A 1 144 ? 12.126 0.529 7.497 1.00 56.41 144 GLU A O 1
ATOM 1166 N N . SER A 1 145 ? 10.834 0.590 5.670 1.00 49.81 145 SER A N 1
ATOM 1167 C CA . SER A 1 145 ? 11.970 0.640 4.737 1.00 49.81 145 SER A CA 1
ATOM 1168 C C . SER A 1 145 ? 12.768 1.945 4.794 1.00 49.81 145 SER A C 1
ATOM 1170 O O . SER A 1 145 ? 13.937 1.955 4.416 1.00 49.81 145 SER A O 1
ATOM 1172 N N . GLN A 1 146 ? 12.166 3.022 5.305 1.00 51.69 146 GLN A N 1
ATOM 1173 C CA . GLN A 1 146 ? 12.844 4.300 5.534 1.00 51.69 146 GLN A CA 1
ATOM 1174 C C . GLN A 1 146 ? 13.617 4.318 6.868 1.00 51.69 146 GLN A C 1
ATOM 1176 O O . GLN A 1 146 ? 14.519 5.131 7.042 1.00 51.69 146 GLN A O 1
ATOM 1181 N N . GLY A 1 147 ? 13.332 3.388 7.789 1.00 50.66 147 GLY A N 1
ATOM 1182 C CA . GLY A 1 147 ? 13.974 3.301 9.108 1.00 50.66 147 GLY A CA 1
ATOM 1183 C C . GLY A 1 147 ? 15.355 2.629 9.138 1.00 50.66 147 GLY A C 1
ATOM 1184 O O . GLY A 1 147 ? 15.966 2.566 10.201 1.00 50.66 147 GLY A O 1
ATOM 1185 N N . GLN A 1 148 ? 15.868 2.118 8.010 1.00 44.91 148 GLN A N 1
ATOM 1186 C CA . GLN A 1 148 ? 17.143 1.375 7.953 1.00 44.91 148 GLN A CA 1
ATOM 1187 C C . GLN A 1 148 ? 18.309 2.123 7.269 1.00 44.91 148 GLN A C 1
ATOM 1189 O O . GLN A 1 148 ? 19.359 1.530 7.021 1.00 44.91 148 GLN A O 1
ATOM 1194 N N . GLY A 1 149 ? 18.176 3.425 6.993 1.00 45.97 149 GLY A N 1
ATOM 1195 C CA . GLY A 1 149 ? 19.287 4.275 6.543 1.00 45.97 149 GLY A CA 1
ATOM 1196 C C . GLY A 1 149 ? 20.094 4.845 7.718 1.00 45.97 149 GLY A C 1
ATOM 1197 O O . GLY A 1 149 ? 19.560 5.585 8.536 1.00 45.97 149 GLY A O 1
ATOM 1198 N N . GLN A 1 150 ? 21.381 4.505 7.815 1.00 40.06 150 GLN A N 1
ATOM 1199 C CA . GLN A 1 150 ? 22.310 4.980 8.851 1.00 40.06 150 GLN A CA 1
ATOM 1200 C C . GLN A 1 150 ? 22.621 6.491 8.761 1.00 40.06 150 GLN A C 1
ATOM 1202 O O . GLN A 1 150 ? 23.141 6.942 7.746 1.00 40.06 150 GLN A O 1
ATOM 1207 N N . GLY A 1 151 ? 22.468 7.200 9.890 1.00 37.53 151 GLY A N 1
ATOM 1208 C CA . GLY A 1 151 ? 23.424 8.216 10.369 1.00 37.53 151 GLY A CA 1
ATOM 1209 C C . GLY A 1 151 ? 23.141 9.710 10.113 1.00 37.53 151 GLY A C 1
ATOM 1210 O O . GLY A 1 151 ? 23.238 10.169 8.984 1.00 37.53 151 GLY A O 1
ATOM 1211 N N . ALA A 1 152 ? 22.996 10.448 11.230 1.00 35.84 152 ALA A N 1
ATOM 1212 C CA . ALA A 1 152 ? 23.067 11.910 11.450 1.00 35.84 152 ALA A CA 1
ATOM 1213 C C . ALA A 1 152 ? 21.792 12.771 11.210 1.00 35.84 152 ALA A C 1
ATOM 1215 O O . ALA A 1 152 ? 21.397 13.039 10.083 1.00 35.84 152 ALA A O 1
ATOM 1216 N N . MET A 1 153 ? 21.195 13.249 12.319 1.00 43.12 153 MET A N 1
ATOM 1217 C CA . MET A 1 153 ? 20.226 14.372 12.418 1.00 43.12 153 MET A CA 1
ATOM 1218 C C . MET A 1 153 ? 20.761 15.654 11.744 1.00 43.12 153 MET A C 1
ATOM 1220 O O . MET A 1 153 ? 21.970 15.868 11.777 1.00 43.12 153 MET A O 1
ATOM 1224 N N . ASP A 1 154 ? 19.994 16.627 11.237 1.00 57.66 154 ASP A N 1
ATOM 1225 C CA . ASP A 1 154 ? 18.565 16.857 10.922 1.00 57.66 154 ASP A CA 1
ATOM 1226 C C . ASP A 1 154 ? 18.571 18.083 9.968 1.00 57.66 154 ASP A C 1
ATOM 1228 O O . ASP A 1 154 ? 19.247 19.071 10.275 1.00 57.66 154 ASP A O 1
ATOM 1232 N N . PRO A 1 155 ? 17.973 18.018 8.763 1.00 41.50 155 PRO A N 1
ATOM 1233 C CA . PRO A 1 155 ? 16.845 18.907 8.486 1.00 41.50 155 PRO A CA 1
ATOM 1234 C C . PRO A 1 155 ? 15.865 18.249 7.513 1.00 41.50 155 PRO A C 1
ATOM 1236 O O . PRO A 1 155 ? 16.007 18.295 6.289 1.00 41.50 155 PRO A O 1
ATOM 1239 N N . GLY A 1 156 ? 14.841 17.638 8.075 1.00 44.09 156 GLY A N 1
ATOM 1240 C CA . GLY A 1 156 ? 13.751 17.076 7.295 1.00 44.09 156 GLY A CA 1
ATOM 1241 C C . GLY A 1 156 ? 12.929 16.173 8.173 1.00 44.09 156 GLY A C 1
ATOM 1242 O O . GLY A 1 156 ? 12.880 14.975 7.919 1.00 44.09 156 GLY A O 1
ATOM 1243 N N . SER A 1 157 ? 12.364 16.761 9.234 1.00 49.34 157 SER A N 1
ATOM 1244 C CA . SER A 1 157 ? 11.379 16.155 10.127 1.00 49.34 157 SER A CA 1
ATOM 1245 C C . SER A 1 157 ? 10.617 15.039 9.415 1.00 49.34 157 SER A C 1
ATOM 1247 O O . SER A 1 157 ? 10.095 15.240 8.320 1.00 49.34 157 SER A O 1
ATOM 1249 N N . VAL A 1 158 ? 10.542 13.859 10.026 1.00 47.97 158 VAL A N 1
ATOM 1250 C CA . VAL A 1 158 ? 9.759 12.733 9.492 1.00 47.97 158 VAL A CA 1
ATOM 1251 C C . VAL A 1 158 ? 8.305 13.172 9.235 1.00 47.97 158 VAL A C 1
ATOM 1253 O O . VAL A 1 158 ? 7.682 12.731 8.274 1.00 47.97 158 VAL A O 1
ATOM 1256 N N . TYR A 1 159 ? 7.809 14.151 9.999 1.00 48.72 159 TYR A N 1
ATOM 1257 C CA . TYR A 1 159 ? 6.506 14.800 9.813 1.00 48.72 159 TYR A CA 1
ATOM 1258 C C . TYR A 1 159 ? 6.430 15.778 8.624 1.00 48.72 159 TYR A C 1
ATOM 1260 O O . TYR A 1 159 ? 5.345 16.211 8.261 1.00 48.72 159 TYR A O 1
ATOM 1268 N N . CYS A 1 160 ? 7.561 16.128 8.016 1.00 47.25 160 CYS A N 1
ATOM 1269 C CA . CYS A 1 160 ? 7.679 16.932 6.799 1.00 47.25 160 CYS A CA 1
ATOM 1270 C C . CYS A 1 160 ? 7.931 16.081 5.548 1.00 47.25 160 CYS A C 1
ATOM 1272 O O . CYS A 1 160 ? 8.117 16.640 4.468 1.00 47.25 160 CYS A O 1
ATOM 1274 N N . SER A 1 161 ? 7.959 14.750 5.662 1.00 60.00 161 SER A N 1
ATOM 1275 C CA . SER A 1 161 ? 8.038 13.876 4.495 1.00 60.00 161 SER A CA 1
ATOM 1276 C C . SER A 1 161 ? 6.754 14.040 3.669 1.00 60.00 161 SER A C 1
ATOM 1278 O O . SER A 1 161 ? 5.680 13.675 4.155 1.00 60.00 161 SER A O 1
ATOM 1280 N N . PRO A 1 162 ? 6.821 14.555 2.421 1.00 53.69 162 PRO A N 1
ATOM 1281 C CA . PRO A 1 162 ? 5.630 14.746 1.585 1.00 53.69 162 PRO A CA 1
ATOM 1282 C C . PRO A 1 162 ? 4.863 13.437 1.381 1.00 53.69 162 PRO A C 1
ATOM 1284 O O . PRO A 1 162 ? 3.641 13.424 1.292 1.00 53.69 162 PRO A O 1
ATOM 1287 N N . LEU A 1 163 ? 5.594 12.323 1.388 1.00 58.31 163 LEU A N 1
ATOM 1288 C CA . LEU A 1 163 ? 5.061 10.972 1.389 1.00 58.31 163 LEU A CA 1
ATOM 1289 C C . LEU A 1 163 ? 4.180 10.698 2.614 1.00 58.31 163 LEU A C 1
ATOM 1291 O O . LEU A 1 163 ? 3.028 10.295 2.465 1.00 58.31 163 LEU A O 1
ATOM 1295 N N . LEU A 1 164 ? 4.708 10.920 3.819 1.00 62.69 164 LEU A N 1
ATOM 1296 C CA . LEU A 1 164 ? 3.958 10.706 5.056 1.00 62.69 164 LEU A CA 1
ATOM 1297 C C . LEU A 1 164 ? 2.752 11.633 5.147 1.00 62.69 164 LEU A C 1
ATOM 1299 O O . LEU A 1 164 ? 1.682 11.173 5.528 1.00 62.69 164 LEU A O 1
ATOM 1303 N N . CYS A 1 165 ? 2.892 12.891 4.729 1.00 61.00 165 CYS A N 1
ATOM 1304 C CA . CYS A 1 165 ? 1.779 13.834 4.661 1.00 61.00 165 CYS A CA 1
ATOM 1305 C C . CYS A 1 165 ? 0.673 13.344 3.722 1.00 61.00 165 CYS A C 1
ATOM 1307 O O . CYS A 1 165 ? -0.501 13.398 4.077 1.00 61.00 165 CYS A O 1
ATOM 1309 N N . THR A 1 166 ? 1.026 12.815 2.551 1.00 58.41 166 THR A N 1
ATOM 1310 C CA . THR A 1 166 ? 0.039 12.335 1.574 1.00 58.41 166 THR A CA 1
ATOM 1311 C C . THR A 1 166 ? -0.598 11.020 1.978 1.00 58.41 166 THR A C 1
ATOM 1313 O O . THR A 1 166 ? -1.803 10.854 1.805 1.00 58.41 166 THR A O 1
ATOM 1316 N N . ILE A 1 167 ? 0.171 10.096 2.555 1.00 65.56 167 ILE A N 1
ATOM 1317 C CA . ILE A 1 167 ? -0.376 8.859 3.121 1.00 65.56 167 ILE A CA 1
ATOM 1318 C C . ILE A 1 167 ? -1.305 9.184 4.291 1.00 65.56 167 ILE A C 1
ATOM 1320 O O . ILE A 1 167 ? -2.424 8.681 4.325 1.00 65.56 167 ILE A O 1
ATOM 1324 N N . ALA A 1 168 ? -0.877 10.041 5.220 1.00 69.50 168 ALA A N 1
ATOM 1325 C CA . ALA A 1 168 ? -1.692 10.456 6.358 1.00 69.50 168 ALA A CA 1
ATOM 1326 C C . ALA A 1 168 ? -2.958 11.192 5.902 1.00 69.50 168 ALA A C 1
ATOM 1328 O O . ALA A 1 168 ? -4.040 10.904 6.403 1.00 69.50 168 ALA A O 1
ATOM 1329 N N . GLY A 1 169 ? -2.847 12.081 4.910 1.00 65.06 169 GLY A N 1
ATOM 1330 C CA . GLY A 1 169 ? -3.989 12.758 4.301 1.00 65.06 169 GLY A CA 1
ATOM 1331 C C . GLY A 1 169 ? -4.962 11.774 3.654 1.00 65.06 169 GLY A C 1
ATOM 1332 O O . GLY A 1 169 ? -6.158 11.820 3.931 1.00 65.06 169 GLY A O 1
ATOM 1333 N N . TRP A 1 170 ? -4.464 10.833 2.848 1.00 66.31 170 TRP A N 1
ATOM 1334 C CA . TRP A 1 170 ? -5.294 9.799 2.224 1.00 66.31 170 TRP A CA 1
ATOM 1335 C C . TRP A 1 170 ? -5.997 8.916 3.264 1.00 66.31 170 TRP A C 1
ATOM 1337 O O . TRP A 1 170 ? -7.215 8.743 3.187 1.00 66.31 170 TRP A O 1
ATOM 1347 N N . LEU A 1 171 ? -5.261 8.416 4.265 1.00 69.31 171 LEU A N 1
ATOM 1348 C CA . LEU A 1 171 ? -5.817 7.634 5.373 1.00 69.31 171 LEU A CA 1
ATOM 1349 C C . LEU A 1 171 ? -6.890 8.434 6.118 1.00 69.31 171 LEU A C 1
ATOM 1351 O O . LEU A 1 171 ? -7.989 7.930 6.334 1.00 69.31 171 LEU A O 1
ATOM 1355 N N . GLY A 1 172 ? -6.610 9.701 6.428 1.00 73.94 172 GLY A N 1
ATOM 1356 C CA . GLY A 1 172 ? -7.557 10.612 7.067 1.00 73.94 172 GLY A CA 1
ATOM 1357 C C . GLY A 1 172 ? -8.835 10.804 6.251 1.00 73.94 172 GLY A C 1
ATOM 1358 O O . GLY A 1 172 ? -9.929 10.719 6.802 1.00 73.94 172 GLY A O 1
ATOM 1359 N N . HIS A 1 173 ? -8.734 10.982 4.930 1.00 69.44 173 HIS A N 1
ATOM 1360 C CA . HIS A 1 173 ? -9.903 11.093 4.051 1.00 69.44 173 HIS A CA 1
ATOM 1361 C C . HIS A 1 173 ? -10.738 9.811 4.018 1.00 69.44 173 HIS A C 1
ATOM 1363 O O . HIS A 1 173 ? -11.967 9.887 4.082 1.00 69.44 173 HIS A O 1
ATOM 1369 N N . ARG A 1 174 ? -10.096 8.638 3.942 1.00 72.06 174 ARG A N 1
ATOM 1370 C CA . ARG A 1 174 ? -10.790 7.341 3.994 1.00 72.06 174 ARG A CA 1
ATOM 1371 C C . ARG A 1 174 ? -11.501 7.142 5.322 1.00 72.06 174 ARG A C 1
ATOM 1373 O O . ARG A 1 174 ? -12.660 6.737 5.332 1.00 72.06 174 ARG A O 1
ATOM 1380 N N . PHE A 1 175 ? -10.830 7.466 6.421 1.00 79.06 175 PHE A N 1
ATOM 1381 C CA . PHE A 1 175 ? -11.383 7.309 7.761 1.00 79.06 175 PHE A CA 1
ATOM 1382 C C . PHE A 1 175 ? -12.559 8.262 7.976 1.00 79.06 175 PHE A C 1
ATOM 1384 O O . PHE A 1 175 ? -13.629 7.836 8.399 1.00 79.06 175 PHE A O 1
ATOM 1391 N N . ASN A 1 176 ? -12.419 9.521 7.557 1.00 80.50 176 ASN A N 1
ATOM 1392 C CA . ASN A 1 176 ? -13.499 10.500 7.621 1.00 80.50 176 ASN A CA 1
ATOM 1393 C C . ASN A 1 176 ? -14.708 10.109 6.752 1.00 80.50 176 ASN A C 1
ATOM 1395 O O . ASN A 1 176 ? -15.848 10.295 7.168 1.00 80.50 176 ASN A O 1
ATOM 1399 N N . ALA A 1 177 ? -14.485 9.543 5.562 1.00 78.94 177 ALA A N 1
ATOM 1400 C CA . ALA A 1 177 ? -15.570 9.056 4.708 1.00 78.94 177 ALA A CA 1
ATOM 1401 C C . ALA A 1 177 ? -16.323 7.869 5.334 1.00 78.94 177 ALA A C 1
ATOM 1403 O O . ALA A 1 177 ? -17.539 7.767 5.180 1.00 78.94 177 ALA A O 1
ATOM 1404 N N . ALA A 1 178 ? -15.619 6.991 6.054 1.00 81.38 178 ALA A N 1
ATOM 1405 C CA . ALA A 1 178 ? -16.235 5.889 6.788 1.00 81.38 178 ALA A CA 1
ATOM 1406 C C . ALA A 1 178 ? -16.990 6.363 8.041 1.00 81.38 178 ALA A C 1
ATOM 1408 O O . ALA A 1 178 ? -17.936 5.699 8.460 1.00 81.38 178 ALA A O 1
ATOM 1409 N N . ASN A 1 179 ? -16.622 7.523 8.599 1.00 84.19 179 ASN A N 1
ATOM 1410 C CA . ASN A 1 179 ? -17.100 7.988 9.897 1.00 84.19 179 ASN A CA 1
ATOM 1411 C C . ASN A 1 179 ? -18.632 8.028 10.006 1.00 84.19 179 ASN A C 1
ATOM 1413 O O . ASN A 1 179 ? -19.185 7.515 10.966 1.00 84.19 179 ASN A O 1
ATOM 1417 N N . GLY A 1 180 ? -19.339 8.538 8.990 1.00 83.69 180 GLY A N 1
ATOM 1418 C CA . GLY A 1 180 ? -20.808 8.587 9.019 1.00 83.69 180 GLY A CA 1
ATOM 1419 C C . GLY A 1 180 ? -21.470 7.204 9.113 1.00 83.69 180 GLY A C 1
ATOM 1420 O O . GLY A 1 180 ? -22.434 7.031 9.857 1.00 83.69 180 GLY A O 1
ATOM 1421 N N . CYS A 1 181 ? -20.927 6.211 8.400 1.00 85.88 181 CYS A N 1
ATOM 1422 C CA . CYS A 1 181 ? -21.404 4.828 8.458 1.00 85.88 181 CYS A CA 1
ATOM 1423 C C . CYS A 1 181 ? -21.095 4.198 9.822 1.00 85.88 181 CYS A C 1
ATOM 1425 O O . CYS A 1 181 ? -21.978 3.615 10.446 1.00 85.88 181 CYS A O 1
ATOM 1427 N N . ILE A 1 182 ? -19.865 4.385 10.313 1.00 86.31 182 ILE A N 1
ATOM 1428 C CA . ILE A 1 182 ? -19.422 3.879 11.617 1.00 86.31 182 ILE A CA 1
ATOM 1429 C C . ILE A 1 182 ? -20.287 4.475 12.729 1.00 86.31 182 ILE A C 1
ATOM 1431 O O . ILE A 1 182 ? -20.795 3.733 13.561 1.00 86.31 182 ILE A O 1
ATOM 1435 N N . SER A 1 183 ? -20.521 5.790 12.736 1.00 83.56 183 SER A N 1
ATOM 1436 C CA . SER A 1 183 ? -21.381 6.433 13.734 1.00 83.56 183 SER A CA 1
ATOM 1437 C C . SER A 1 183 ? -22.799 5.865 13.703 1.00 83.56 183 SER A C 1
ATOM 1439 O O . SER A 1 183 ? -23.346 5.546 14.753 1.00 83.56 183 SER A O 1
ATOM 1441 N N . GLN A 1 184 ? -23.388 5.660 12.520 1.00 83.44 184 GLN A N 1
ATOM 1442 C CA . GLN A 1 184 ? -24.709 5.033 12.408 1.00 83.44 184 GLN A CA 1
ATOM 1443 C C . GLN A 1 184 ? -24.715 3.593 12.940 1.00 83.44 184 GLN A C 1
ATOM 1445 O O . GLN A 1 184 ? -25.669 3.179 13.603 1.00 83.44 184 GLN A O 1
ATOM 1450 N N . GLN A 1 185 ? -23.662 2.829 12.655 1.00 83.88 185 GLN A N 1
ATOM 1451 C CA . GLN A 1 185 ? -23.513 1.457 13.121 1.00 83.88 185 GLN A CA 1
ATOM 1452 C C . GLN A 1 185 ? -23.351 1.396 14.643 1.00 83.88 185 GLN A C 1
ATOM 1454 O O . GLN A 1 185 ? -24.023 0.600 15.293 1.00 83.88 185 GLN A O 1
ATOM 1459 N N . VAL A 1 186 ? -22.550 2.292 15.219 1.00 78.31 186 VAL A N 1
ATOM 1460 C CA . VAL A 1 186 ? -22.386 2.444 16.668 1.00 78.31 186 VAL A CA 1
ATOM 1461 C C . VAL A 1 186 ? -23.704 2.843 17.332 1.00 78.31 186 VAL A C 1
ATOM 1463 O O . VAL A 1 186 ? -24.061 2.265 18.353 1.00 78.31 186 VAL A O 1
ATOM 1466 N N . GLU A 1 187 ? -24.464 3.782 16.767 1.00 78.94 187 GLU A N 1
ATOM 1467 C CA . GLU A 1 187 ? -25.779 4.154 17.310 1.00 78.94 187 GLU A CA 1
ATOM 1468 C C . GLU A 1 187 ? -26.790 3.003 17.228 1.00 78.94 187 GLU A C 1
ATOM 1470 O O . GLU A 1 187 ? -27.524 2.751 18.182 1.00 78.94 187 GLU A O 1
ATOM 1475 N N . SER A 1 188 ? -26.788 2.246 16.129 1.00 81.19 188 SER A N 1
ATOM 1476 C CA . SER A 1 188 ? -27.645 1.061 15.983 1.00 81.19 188 SER A CA 1
ATOM 1477 C C . SER A 1 188 ? -27.276 -0.017 17.002 1.00 81.19 188 SER A C 1
ATOM 1479 O O . SER A 1 188 ? -28.154 -0.574 17.662 1.00 81.19 188 SER A O 1
ATOM 1481 N N . PHE A 1 189 ? -25.977 -0.261 17.181 1.00 79.56 189 PHE A N 1
ATOM 1482 C CA . PHE A 1 189 ? -25.458 -1.180 18.185 1.00 79.56 189 PHE A CA 1
ATOM 1483 C C . PHE A 1 189 ? -25.866 -0.746 19.598 1.00 79.56 189 PHE A C 1
ATOM 1485 O O . PHE A 1 189 ? -26.357 -1.567 20.373 1.00 79.56 189 PHE A O 1
ATOM 1492 N N . LYS A 1 190 ? -25.746 0.552 19.919 1.00 73.50 190 LYS A N 1
ATOM 1493 C CA . LYS A 1 190 ? -26.195 1.120 21.200 1.00 73.50 190 LYS A CA 1
ATOM 1494 C C . LYS A 1 190 ? -27.676 0.855 21.430 1.00 73.50 190 LYS A C 1
ATOM 1496 O O . LYS A 1 190 ? -28.021 0.338 22.481 1.00 73.50 190 LYS A O 1
ATOM 1501 N N . MET A 1 191 ? -28.543 1.156 20.463 1.00 75.75 191 MET A N 1
ATOM 1502 C CA . MET A 1 191 ? -29.988 0.922 20.604 1.00 75.75 191 MET A CA 1
ATOM 1503 C C . MET A 1 191 ? -30.327 -0.549 20.870 1.00 75.75 191 MET A C 1
ATOM 1505 O O . MET A 1 191 ? -31.268 -0.827 21.603 1.00 75.75 191 MET A O 1
ATOM 1509 N N . GLN A 1 192 ? -29.562 -1.482 20.300 1.00 75.62 192 GLN A N 1
ATOM 1510 C CA . GLN A 1 192 ? -29.765 -2.919 20.499 1.00 75.62 192 GLN A CA 1
ATOM 1511 C C . GLN A 1 192 ? -29.272 -3.422 21.865 1.00 75.62 192 GLN A C 1
ATOM 1513 O O . GLN A 1 192 ? -29.828 -4.385 22.384 1.00 75.62 192 GLN A O 1
ATOM 1518 N N . HIS A 1 193 ? -28.259 -2.777 22.451 1.00 70.38 193 HIS A N 1
ATOM 1519 C CA . HIS A 1 193 ? -27.568 -3.269 23.652 1.00 70.38 193 HIS A CA 1
ATOM 1520 C C . HIS A 1 193 ? -27.715 -2.357 24.882 1.00 70.38 193 HIS A C 1
ATOM 1522 O O . HIS A 1 193 ? -27.141 -2.650 25.930 1.00 70.38 193 HIS A O 1
ATOM 1528 N N . ILE A 1 194 ? -28.492 -1.270 24.795 1.00 67.12 194 ILE A N 1
ATOM 1529 C CA . ILE A 1 194 ? -28.661 -0.289 25.884 1.00 67.12 194 ILE A CA 1
ATOM 1530 C C . ILE A 1 194 ? -29.263 -0.900 27.158 1.00 67.12 194 ILE A C 1
ATOM 1532 O O . ILE A 1 194 ? -28.916 -0.477 28.258 1.00 67.12 194 ILE A O 1
ATOM 1536 N N . ASP A 1 195 ? -30.099 -1.931 27.015 1.00 64.44 195 ASP A N 1
ATOM 1537 C CA . ASP A 1 195 ? -30.754 -2.625 28.131 1.00 64.44 195 ASP A CA 1
ATOM 1538 C C . ASP A 1 195 ? -29.929 -3.816 28.672 1.00 64.44 195 ASP A C 1
ATOM 1540 O O . ASP A 1 195 ? -30.241 -4.356 29.733 1.00 64.44 195 ASP A O 1
ATOM 1544 N N . HIS A 1 196 ? -28.850 -4.207 27.977 1.00 66.50 196 HIS A N 1
ATOM 1545 C CA . HIS A 1 196 ? -28.020 -5.390 28.265 1.00 66.50 196 HIS A CA 1
ATOM 1546 C C . HIS A 1 196 ? -26.515 -5.067 28.295 1.00 66.50 196 HIS A C 1
ATOM 1548 O O . HIS A 1 196 ? -25.677 -5.850 27.857 1.00 66.50 196 HIS A O 1
ATOM 1554 N N . ILE A 1 197 ? -26.154 -3.906 28.846 1.00 63.91 197 ILE A N 1
ATOM 1555 C CA . ILE A 1 197 ? -24.767 -3.403 28.913 1.00 63.91 197 ILE A CA 1
ATOM 1556 C C . ILE A 1 197 ? -23.807 -4.373 29.635 1.00 63.91 197 ILE A C 1
ATOM 1558 O O . ILE A 1 197 ? -22.599 -4.342 29.405 1.00 63.91 197 ILE A O 1
ATOM 1562 N N . THR A 1 198 ? -24.322 -5.245 30.505 1.00 62.41 198 THR A N 1
ATOM 1563 C CA . THR A 1 198 ? -23.531 -6.256 31.222 1.00 62.41 198 THR A CA 1
ATOM 1564 C C . THR A 1 198 ? -23.087 -7.433 30.354 1.00 62.41 198 THR A C 1
ATOM 1566 O O . THR A 1 198 ? -22.140 -8.114 30.738 1.00 62.41 198 THR A O 1
ATOM 1569 N N . ASP A 1 199 ? -23.717 -7.641 29.194 1.00 67.81 199 ASP A N 1
ATOM 1570 C CA . ASP A 1 199 ? -23.505 -8.802 28.316 1.00 67.81 199 ASP A CA 1
ATOM 1571 C C . ASP A 1 199 ? -22.872 -8.398 26.972 1.00 67.81 199 ASP A C 1
ATOM 1573 O O . ASP A 1 199 ? -23.155 -8.981 25.925 1.00 67.81 199 ASP A O 1
ATOM 1577 N N . LEU A 1 200 ? -22.026 -7.363 26.981 1.00 70.19 200 LEU A N 1
ATOM 1578 C CA . LEU A 1 200 ? -21.340 -6.910 25.773 1.00 70.19 200 LEU A CA 1
ATOM 1579 C C . LEU A 1 200 ? -20.357 -7.976 25.242 1.00 70.19 200 LEU A C 1
ATOM 1581 O O . LEU A 1 200 ? -19.677 -8.632 26.040 1.00 70.19 200 LEU A O 1
ATOM 1585 N N . PRO A 1 201 ? -20.221 -8.111 23.905 1.00 74.88 201 PRO A N 1
ATOM 1586 C CA . PRO A 1 201 ? -19.212 -8.971 23.295 1.00 74.88 201 PRO A CA 1
ATOM 1587 C C . PRO A 1 201 ? -17.788 -8.578 23.703 1.00 74.88 201 PRO A C 1
ATOM 1589 O O . PRO A 1 201 ? -17.524 -7.476 24.196 1.00 74.88 201 PRO A O 1
ATOM 1592 N N . ALA A 1 202 ? -16.831 -9.471 23.452 1.00 78.56 202 ALA A N 1
ATOM 1593 C CA . ALA A 1 202 ? -15.426 -9.164 23.692 1.00 78.56 202 ALA A CA 1
ATOM 1594 C C . ALA A 1 202 ? -14.967 -7.961 22.843 1.00 78.56 202 ALA A C 1
ATOM 1596 O O . ALA A 1 202 ? -15.429 -7.758 21.723 1.00 78.56 202 ALA A O 1
ATOM 1597 N N . ALA A 1 203 ? -13.994 -7.188 23.342 1.00 76.56 203 ALA A N 1
ATOM 1598 C CA . ALA A 1 203 ? -13.490 -5.994 22.652 1.00 76.56 203 ALA A CA 1
ATOM 1599 C C . ALA A 1 203 ? -12.975 -6.269 21.222 1.00 76.56 203 ALA A C 1
ATOM 1601 O O . ALA A 1 203 ? -13.066 -5.399 20.360 1.00 76.56 203 ALA A O 1
ATOM 1602 N N . GLU A 1 204 ? -12.458 -7.474 20.961 1.00 80.88 204 GLU A N 1
ATOM 1603 C CA . GLU A 1 204 ? -12.065 -7.917 19.617 1.00 80.88 204 GLU A CA 1
ATOM 1604 C C . GLU A 1 204 ? -13.262 -8.035 18.669 1.00 80.88 204 GLU A C 1
ATOM 1606 O O . GLU A 1 204 ? -13.215 -7.522 17.550 1.00 80.88 204 GLU A O 1
ATOM 1611 N N . GLU A 1 205 ? -14.341 -8.666 19.129 1.00 79.94 205 GLU A N 1
ATOM 1612 C CA . GLU A 1 205 ? -15.574 -8.844 18.360 1.00 79.94 205 GLU A CA 1
ATOM 1613 C C . GLU A 1 205 ? -16.259 -7.496 18.125 1.00 79.94 205 GLU A C 1
ATOM 1615 O O . GLU A 1 205 ? -16.606 -7.182 16.989 1.00 79.94 205 GLU A O 1
ATOM 1620 N N . LEU A 1 206 ? -16.332 -6.651 19.159 1.00 80.75 206 LEU A N 1
ATOM 1621 C CA . LEU A 1 206 ? -16.840 -5.279 19.066 1.00 80.75 206 LEU A CA 1
ATOM 1622 C C . LEU A 1 206 ? -16.063 -4.447 18.047 1.00 80.75 206 LEU A C 1
ATOM 1624 O O . LEU A 1 206 ? -16.658 -3.782 17.203 1.00 80.75 206 LEU A O 1
ATOM 1628 N N . ALA A 1 207 ? -14.729 -4.484 18.096 1.00 81.94 207 ALA A N 1
ATOM 1629 C CA . ALA A 1 207 ? -13.915 -3.775 17.118 1.00 81.94 207 ALA A CA 1
ATOM 1630 C C . ALA A 1 207 ? -14.175 -4.325 15.703 1.00 81.94 207 ALA A C 1
ATOM 1632 O O . ALA A 1 207 ? -14.288 -3.553 14.748 1.00 81.94 207 ALA A O 1
ATOM 1633 N N . GLY A 1 208 ? -14.268 -5.653 15.584 1.00 83.31 208 GLY A N 1
ATOM 1634 C CA . GLY A 1 208 ? -14.586 -6.388 14.363 1.00 83.31 208 GLY A CA 1
ATOM 1635 C C . GLY A 1 208 ? -15.887 -5.953 13.706 1.00 83.31 208 GLY A C 1
ATOM 1636 O O . GLY A 1 208 ? -15.920 -5.739 12.494 1.00 83.31 208 GLY A O 1
ATOM 1637 N N . GLU A 1 209 ? -16.926 -5.816 14.521 1.00 82.69 209 GLU A N 1
ATOM 1638 C CA . GLU A 1 209 ? -18.264 -5.436 14.102 1.00 82.69 209 GLU A CA 1
ATOM 1639 C C . GLU A 1 209 ? -18.336 -3.948 13.765 1.00 82.69 209 GLU A C 1
ATOM 1641 O O . GLU A 1 209 ? -18.779 -3.596 12.677 1.00 82.69 209 GLU A O 1
ATOM 1646 N N . LEU A 1 210 ? -17.869 -3.074 14.659 1.00 82.25 210 LEU A N 1
ATOM 1647 C CA . LEU A 1 210 ? -18.124 -1.633 14.590 1.00 82.25 210 LEU A CA 1
ATOM 1648 C C . LEU A 1 210 ? -17.202 -0.874 13.633 1.00 82.25 210 LEU A C 1
ATOM 1650 O O . LEU A 1 210 ? -17.585 0.188 13.144 1.00 82.25 210 LEU A O 1
ATOM 1654 N N . PHE A 1 211 ? -15.985 -1.369 13.384 1.00 84.75 211 PHE A N 1
ATOM 1655 C CA . PHE A 1 211 ? -14.968 -0.618 12.647 1.00 84.75 211 PHE A CA 1
ATOM 1656 C C . PHE A 1 211 ? -14.455 -1.366 11.410 1.00 84.75 211 PHE A C 1
ATOM 1658 O O . PHE A 1 211 ? -14.201 -2.576 11.467 1.00 84.75 211 PHE A O 1
ATOM 1665 N N . PRO A 1 212 ? -14.200 -0.640 10.300 1.00 83.31 212 PRO A N 1
ATOM 1666 C CA . PRO A 1 212 ? -13.586 -1.203 9.109 1.00 83.31 212 PRO A CA 1
ATOM 1667 C C . PRO A 1 212 ? -12.273 -1.921 9.418 1.00 83.31 212 PRO A C 1
ATOM 1669 O O . PRO A 1 212 ? -11.429 -1.440 10.179 1.00 83.31 212 PRO A O 1
ATOM 1672 N N . GLU A 1 213 ? -12.070 -3.055 8.755 1.00 80.88 213 GLU A N 1
ATOM 1673 C CA . GLU A 1 213 ? -10.880 -3.890 8.915 1.00 80.88 213 GLU A CA 1
ATOM 1674 C C . GLU A 1 213 ? -9.576 -3.111 8.681 1.00 80.88 213 GLU A C 1
ATOM 1676 O O . GLU A 1 213 ? -8.602 -3.325 9.397 1.00 80.88 213 GLU A O 1
ATOM 1681 N N . ALA A 1 214 ? -9.559 -2.163 7.737 1.00 73.75 214 ALA A N 1
ATOM 1682 C CA . ALA A 1 214 ? -8.396 -1.318 7.464 1.00 73.75 214 ALA A CA 1
ATOM 1683 C C . ALA A 1 214 ? -7.901 -0.556 8.694 1.00 73.75 214 ALA A C 1
ATOM 1685 O O . ALA A 1 214 ? -6.704 -0.526 8.972 1.00 73.75 214 ALA A O 1
ATOM 1686 N N . MET A 1 215 ? -8.833 0.069 9.425 1.00 82.50 215 MET A N 1
ATOM 1687 C CA . MET A 1 215 ? -8.518 0.863 10.611 1.00 82.50 215 MET A CA 1
ATOM 1688 C C . MET A 1 215 ? -7.936 -0.032 11.698 1.00 82.50 215 MET A C 1
ATOM 1690 O O . MET A 1 215 ? -6.930 0.310 12.320 1.00 82.50 215 MET A O 1
ATOM 1694 N N . ARG A 1 216 ? -8.547 -1.208 11.884 1.00 84.81 216 ARG A N 1
ATOM 1695 C CA . ARG A 1 216 ? -8.094 -2.199 12.859 1.00 84.81 216 ARG A CA 1
ATOM 1696 C C . ARG A 1 216 ? -6.710 -2.718 12.534 1.00 84.81 216 ARG A C 1
ATOM 1698 O O . ARG A 1 216 ? -5.851 -2.692 13.404 1.00 84.81 216 ARG A O 1
ATOM 1705 N N . VAL A 1 217 ? -6.467 -3.145 11.298 1.00 81.81 217 VAL A N 1
ATOM 1706 C CA . VAL A 1 217 ? -5.159 -3.669 10.886 1.00 81.81 217 VAL A CA 1
ATOM 1707 C C . VAL A 1 217 ? -4.078 -2.607 10.993 1.00 81.81 217 VAL A C 1
ATOM 1709 O O . VAL A 1 217 ? -3.004 -2.904 11.511 1.00 81.81 217 VAL A O 1
ATOM 1712 N N . LEU A 1 218 ? -4.352 -1.369 10.580 1.00 80.62 218 LEU A N 1
ATOM 1713 C CA . LEU A 1 218 ? -3.389 -0.278 10.708 1.00 80.62 218 LEU A CA 1
ATOM 1714 C C . LEU A 1 218 ? -2.977 -0.066 12.169 1.00 80.62 218 LEU A C 1
ATOM 1716 O O . LEU A 1 218 ? -1.787 -0.037 12.478 1.00 80.62 218 LEU A O 1
ATOM 1720 N N . LEU A 1 219 ? -3.953 0.053 13.069 1.00 82.06 219 LEU A N 1
ATOM 1721 C CA . LEU A 1 219 ? -3.692 0.315 14.481 1.00 82.06 219 LEU A CA 1
ATOM 1722 C C . LEU A 1 219 ? -3.110 -0.903 15.207 1.00 82.06 219 LEU A C 1
ATOM 1724 O O . LEU A 1 219 ? -2.210 -0.736 16.020 1.00 82.06 219 LEU A O 1
ATOM 1728 N N . LEU A 1 220 ? -3.536 -2.126 14.878 1.00 80.31 220 LEU A N 1
ATOM 1729 C CA . LEU A 1 220 ? -2.939 -3.356 15.410 1.00 80.31 220 LEU A CA 1
ATOM 1730 C C . LEU A 1 220 ? -1.461 -3.463 15.038 1.00 80.31 220 LEU A C 1
ATOM 1732 O O . LEU A 1 220 ? -0.637 -3.793 15.889 1.00 80.31 220 LEU A O 1
ATOM 1736 N N . ASN A 1 221 ? -1.112 -3.164 13.787 1.00 79.00 221 ASN A N 1
ATOM 1737 C CA . ASN A 1 221 ? 0.282 -3.109 13.361 1.00 79.00 221 ASN A CA 1
ATOM 1738 C C . ASN A 1 221 ? 1.042 -1.985 14.075 1.00 79.00 221 ASN A C 1
ATOM 1740 O O . ASN A 1 221 ? 2.143 -2.215 14.565 1.00 79.00 221 ASN A O 1
ATOM 1744 N N . TRP A 1 222 ? 0.447 -0.793 14.190 1.00 78.81 222 TRP A N 1
ATOM 1745 C CA . TRP A 1 222 ? 1.056 0.337 14.897 1.00 78.81 222 TRP A CA 1
ATOM 1746 C C . TRP A 1 222 ? 1.332 0.033 16.377 1.00 78.81 222 TRP A C 1
ATOM 1748 O O . TRP A 1 222 ? 2.379 0.403 16.902 1.00 78.81 222 TRP A O 1
ATOM 1758 N N . MET A 1 223 ? 0.434 -0.705 17.032 1.00 76.81 223 MET A N 1
ATOM 1759 C CA . MET A 1 223 ? 0.588 -1.175 18.411 1.00 76.81 223 MET A CA 1
ATOM 1760 C C . MET A 1 223 ? 1.554 -2.369 18.547 1.00 76.81 223 MET A C 1
ATOM 1762 O O . MET A 1 223 ? 1.806 -2.822 19.662 1.00 76.81 223 MET A O 1
ATOM 1766 N N . GLY A 1 224 ? 2.091 -2.910 17.446 1.00 75.81 224 GLY A N 1
ATOM 1767 C CA . GLY A 1 224 ? 2.965 -4.091 17.463 1.00 75.81 224 GLY A CA 1
ATOM 1768 C C . GLY A 1 224 ? 2.238 -5.397 17.810 1.00 75.81 224 GLY A C 1
ATOM 1769 O O . GLY A 1 224 ? 2.835 -6.315 18.370 1.00 75.81 224 GLY A O 1
ATOM 1770 N N . LEU A 1 225 ? 0.938 -5.481 17.511 1.00 73.88 225 LEU A N 1
ATOM 1771 C CA . LEU A 1 225 ? 0.055 -6.612 17.831 1.00 73.88 225 LEU A CA 1
ATOM 1772 C C . LEU A 1 225 ? -0.276 -7.494 16.616 1.00 73.88 225 LEU A C 1
ATOM 1774 O O . LEU A 1 225 ? -1.112 -8.401 16.713 1.00 73.88 225 LEU A O 1
ATOM 1778 N N . SER A 1 226 ? 0.350 -7.243 15.466 1.00 68.19 226 SER A N 1
ATOM 1779 C CA . SER A 1 226 ? 0.118 -7.984 14.222 1.00 68.19 226 SER A CA 1
ATOM 1780 C C . SER A 1 226 ? 0.735 -9.386 14.216 1.00 68.19 226 SER A C 1
ATOM 1782 O O . SER A 1 226 ? 0.157 -10.294 13.615 1.00 68.19 226 SER A O 1
ATOM 1784 N N . ASP A 1 227 ? 1.814 -9.614 14.967 1.00 65.06 227 ASP A N 1
ATOM 1785 C CA . ASP A 1 227 ? 2.472 -10.920 15.047 1.00 65.06 227 ASP A CA 1
ATOM 1786 C C . ASP A 1 227 ? 1.618 -11.979 15.767 1.00 65.06 227 ASP A C 1
ATOM 1788 O O . ASP A 1 227 ? 1.138 -11.797 16.890 1.00 65.06 227 ASP A O 1
ATOM 1792 N N . SER A 1 228 ? 1.499 -13.160 15.155 1.00 56.09 228 SER A N 1
ATOM 1793 C CA . SER A 1 228 ? 0.779 -14.322 15.700 1.00 56.09 228 SER A CA 1
ATOM 1794 C C . SER A 1 228 ? 1.393 -14.896 16.986 1.00 56.09 228 SER A C 1
ATOM 1796 O O . SER A 1 228 ? 0.759 -15.701 17.661 1.00 56.09 228 SER A O 1
ATOM 1798 N N . GLY A 1 229 ? 2.608 -14.486 17.365 1.00 55.94 229 GLY A N 1
ATOM 1799 C CA . GLY A 1 229 ? 3.224 -14.828 18.656 1.00 55.94 229 GLY A CA 1
ATOM 1800 C C . GLY A 1 229 ? 2.669 -14.030 19.845 1.00 55.94 229 GLY A C 1
ATOM 1801 O O . GLY A 1 229 ? 2.931 -14.374 20.997 1.00 55.94 229 GLY A O 1
ATOM 1802 N N . ALA A 1 230 ? 1.887 -12.980 19.578 1.00 58.59 230 ALA A N 1
ATOM 1803 C CA . ALA A 1 230 ? 1.376 -12.042 20.570 1.00 58.59 230 ALA A CA 1
ATOM 1804 C C . ALA A 1 230 ? -0.131 -12.200 20.829 1.00 58.59 230 ALA A C 1
ATOM 1806 O O . ALA A 1 230 ? -0.748 -11.270 21.329 1.00 58.59 230 ALA A O 1
ATOM 1807 N N . VAL A 1 231 ? -0.744 -13.350 20.517 1.00 62.72 231 VAL A N 1
ATOM 1808 C CA . VAL A 1 231 ? -2.205 -13.552 20.639 1.00 62.72 231 VAL A CA 1
ATOM 1809 C C . VAL A 1 231 ? -2.722 -13.159 22.024 1.00 62.72 231 VAL A C 1
ATOM 1811 O O . VAL A 1 231 ? -3.692 -12.420 22.123 1.00 62.72 231 VAL A O 1
ATOM 1814 N N . TRP A 1 232 ? -2.047 -13.565 23.097 1.00 63.34 232 TRP A N 1
ATOM 1815 C C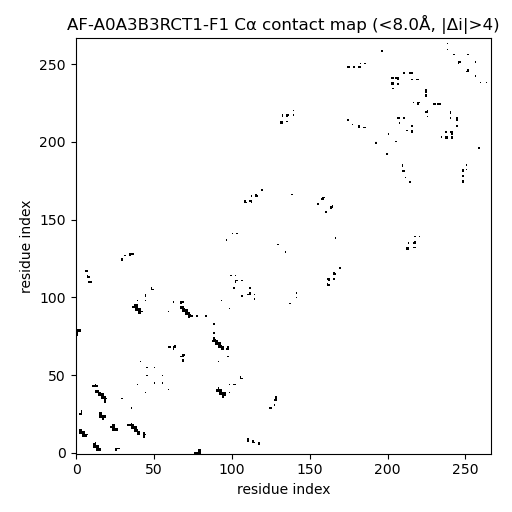A . TRP A 1 232 ? -2.435 -13.196 24.463 1.00 63.34 232 TRP A CA 1
ATOM 1816 C C . TRP A 1 232 ? -2.308 -11.687 24.739 1.00 63.34 232 TRP A C 1
ATOM 1818 O O . TRP A 1 232 ? -3.189 -11.128 25.385 1.00 63.34 232 TRP A O 1
ATOM 1828 N N . LYS A 1 233 ? -1.279 -11.012 24.195 1.00 65.69 233 LYS A N 1
ATOM 1829 C CA . LYS A 1 233 ? -1.166 -9.542 24.242 1.00 65.69 233 LYS A CA 1
ATOM 1830 C C . LYS A 1 233 ? -2.285 -8.892 23.442 1.00 65.69 233 LYS A C 1
ATOM 1832 O O . LYS A 1 233 ? -2.886 -7.929 23.880 1.00 65.69 233 LYS A O 1
ATOM 1837 N N . ARG A 1 234 ? -2.619 -9.443 22.279 1.00 67.38 234 ARG A N 1
ATOM 1838 C CA . ARG A 1 234 ? -3.692 -8.927 21.436 1.00 67.38 234 ARG A CA 1
ATOM 1839 C C . ARG A 1 234 ? -5.020 -8.913 22.203 1.00 67.38 234 ARG A C 1
ATOM 1841 O O . ARG A 1 234 ? -5.669 -7.878 22.249 1.00 67.38 234 ARG A O 1
ATOM 1848 N N . HIS A 1 235 ? -5.353 -9.997 22.907 1.00 67.00 235 HIS A N 1
ATOM 1849 C CA . HIS A 1 235 ? -6.562 -10.071 23.740 1.00 67.00 235 HIS A CA 1
ATOM 1850 C C . HIS A 1 235 ? -6.565 -9.070 24.910 1.00 67.00 235 HIS A C 1
ATOM 1852 O O . HIS A 1 235 ? -7.630 -8.579 25.283 1.00 67.00 235 HIS A O 1
ATOM 1858 N N . SER A 1 236 ? -5.409 -8.761 25.512 1.00 70.81 236 SER A N 1
ATOM 1859 C CA . SER A 1 236 ? -5.332 -7.764 26.591 1.00 70.81 236 SER A CA 1
ATOM 1860 C C . SER A 1 236 ? -5.365 -6.320 26.090 1.00 70.81 236 SER A C 1
ATOM 1862 O O . SER A 1 236 ? -5.858 -5.456 26.806 1.00 70.81 236 SER A O 1
ATOM 1864 N N . GLU A 1 237 ? -4.884 -6.067 24.874 1.00 79.00 237 GLU A N 1
ATOM 1865 C CA . GLU A 1 237 ? -4.699 -4.724 24.308 1.00 79.00 237 GLU A CA 1
ATOM 1866 C C . GLU A 1 237 ? -5.836 -4.296 23.356 1.00 79.00 237 GLU A C 1
ATOM 1868 O O . GLU A 1 237 ? -5.960 -3.116 23.029 1.00 79.00 237 GLU A O 1
ATOM 1873 N N . TYR A 1 238 ? -6.716 -5.215 22.933 1.00 78.38 238 TYR A N 1
ATOM 1874 C CA . TYR A 1 238 ? -7.909 -4.892 22.132 1.00 78.38 238 TYR A CA 1
ATOM 1875 C C . TYR A 1 238 ? -8.810 -3.805 22.734 1.00 78.38 238 TYR A C 1
ATOM 1877 O O . TYR A 1 238 ? -9.318 -2.986 21.972 1.00 78.38 238 TYR A O 1
ATOM 1885 N N . PRO A 1 239 ? -9.013 -3.729 24.061 1.00 78.50 239 PRO A N 1
ATOM 1886 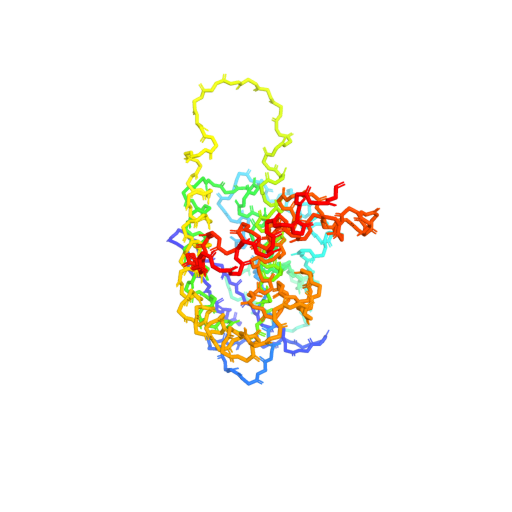C CA . PRO A 1 239 ? -9.748 -2.613 24.645 1.00 78.50 239 PRO A CA 1
ATOM 1887 C C . PRO A 1 239 ? -9.072 -1.250 24.404 1.00 78.50 239 PRO A C 1
ATOM 1889 O O . PRO A 1 239 ? -9.765 -0.254 24.220 1.00 78.50 239 PRO A O 1
ATOM 1892 N N . ILE A 1 240 ? -7.734 -1.193 24.332 1.00 81.25 240 ILE A N 1
ATOM 1893 C CA . ILE A 1 240 ? -6.995 0.032 23.976 1.00 81.25 240 ILE A CA 1
ATOM 1894 C C . ILE A 1 240 ? -7.183 0.354 22.492 1.00 81.25 240 ILE A C 1
ATOM 1896 O O . ILE A 1 240 ? -7.438 1.505 22.144 1.00 81.25 240 ILE A O 1
ATOM 1900 N N . LEU A 1 241 ? -7.114 -0.656 21.619 1.00 83.38 241 LEU A N 1
ATOM 1901 C CA . LEU A 1 241 ? -7.425 -0.494 20.197 1.00 83.38 241 LEU A CA 1
ATOM 1902 C C . LEU A 1 241 ? -8.834 0.081 20.001 1.00 83.38 241 LEU A C 1
ATOM 1904 O O . LEU A 1 241 ? -9.006 1.044 19.253 1.00 83.38 241 LEU A O 1
ATOM 1908 N N . LEU A 1 242 ? -9.827 -0.501 20.678 1.00 80.44 242 LEU A N 1
ATOM 1909 C CA . LEU A 1 242 ? -11.219 -0.067 20.625 1.00 80.44 242 LEU A CA 1
ATOM 1910 C C . LEU A 1 242 ? -11.344 1.391 21.073 1.00 80.44 242 LEU A C 1
ATOM 1912 O O . LEU A 1 242 ? -11.953 2.191 20.373 1.00 80.44 242 LEU A O 1
ATOM 1916 N N . LEU A 1 243 ? -10.675 1.765 22.165 1.00 79.06 243 LEU A N 1
ATOM 1917 C CA . LEU A 1 243 ? -10.647 3.139 22.654 1.00 79.06 243 LEU A CA 1
ATOM 1918 C C . LEU A 1 243 ? -10.082 4.115 21.609 1.00 79.06 243 LEU A C 1
ATOM 1920 O O . LEU A 1 243 ? -10.684 5.153 21.337 1.00 79.06 243 LEU A O 1
ATOM 1924 N N . ILE A 1 244 ? -8.941 3.784 20.994 1.00 82.38 244 ILE A N 1
ATOM 1925 C CA . ILE A 1 244 ? -8.328 4.611 19.943 1.00 82.38 244 ILE A CA 1
ATOM 1926 C C . ILE A 1 244 ? -9.294 4.779 18.765 1.00 82.38 244 ILE A C 1
ATOM 1928 O O . ILE A 1 244 ? -9.452 5.889 18.257 1.00 82.38 244 ILE A O 1
ATOM 1932 N N . LEU A 1 245 ? -9.951 3.697 18.341 1.00 82.69 245 LEU A N 1
ATOM 1933 C CA . LEU A 1 245 ? -10.926 3.713 17.250 1.00 82.69 245 LEU A CA 1
ATOM 1934 C C . LEU A 1 245 ? -12.150 4.569 17.587 1.00 82.69 245 LEU A C 1
ATOM 1936 O O . LEU A 1 245 ? -12.595 5.352 16.746 1.00 82.69 245 LEU A O 1
ATOM 1940 N N . GLU A 1 246 ? -12.673 4.475 18.806 1.00 79.56 246 GLU A N 1
ATOM 1941 C CA . GLU A 1 246 ? -13.796 5.296 19.254 1.00 79.56 246 GLU A CA 1
ATOM 1942 C C . GLU A 1 246 ? -13.434 6.787 19.321 1.00 79.56 246 GLU A C 1
ATOM 1944 O O . GLU A 1 246 ? -14.227 7.624 18.879 1.00 79.56 246 GLU A O 1
ATOM 1949 N N . PHE A 1 247 ? -12.228 7.127 19.799 1.00 77.88 247 PHE A N 1
ATOM 1950 C 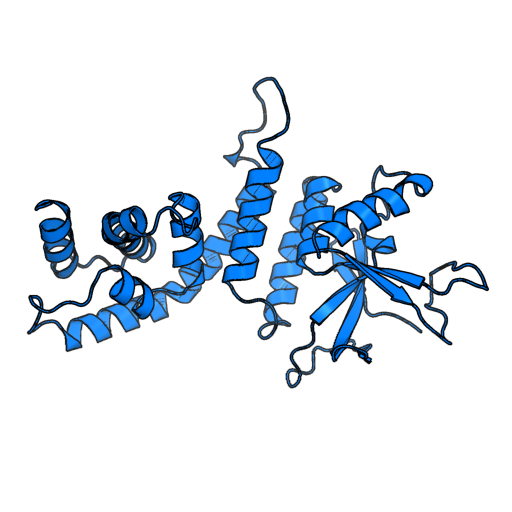CA . PHE A 1 247 ? -11.712 8.501 19.788 1.00 77.88 247 PHE A CA 1
ATOM 1951 C C . PHE A 1 247 ? -11.529 9.032 18.368 1.00 77.88 247 PHE A C 1
ATOM 1953 O O . PHE A 1 247 ? -12.001 10.125 18.059 1.00 77.88 247 PHE A O 1
ATOM 1960 N N . ALA A 1 248 ? -10.876 8.262 17.497 1.00 77.12 248 ALA A N 1
ATOM 1961 C CA . ALA A 1 248 ? -10.608 8.668 16.119 1.00 77.12 248 ALA A CA 1
ATOM 1962 C C . ALA A 1 248 ? -11.901 8.948 15.337 1.00 77.12 248 ALA A C 1
ATOM 1964 O O . ALA A 1 248 ? -11.947 9.861 14.513 1.00 77.12 248 ALA A O 1
ATOM 1965 N N . ASN A 1 249 ? -12.963 8.196 15.629 1.00 77.31 249 ASN A N 1
ATOM 1966 C CA . ASN A 1 249 ? -14.257 8.325 14.965 1.00 77.31 249 ASN A CA 1
ATOM 1967 C C . ASN A 1 249 ? -15.260 9.203 15.739 1.00 77.31 249 ASN A C 1
ATOM 1969 O O . ASN A 1 249 ? -16.413 9.311 15.344 1.00 77.31 249 ASN A O 1
ATOM 1973 N N . HIS A 1 250 ? -14.845 9.870 16.824 1.00 74.38 250 HIS A N 1
ATOM 1974 C CA . HIS A 1 250 ? -15.715 10.739 17.636 1.00 74.38 250 HIS A CA 1
ATOM 1975 C C . HIS A 1 250 ? -17.010 10.049 18.112 1.00 74.38 250 HIS A C 1
ATOM 1977 O O . HIS A 1 250 ? -18.028 10.698 18.345 1.00 74.38 250 HIS A O 1
ATOM 1983 N N . ASN A 1 251 ? -16.972 8.726 18.274 1.00 70.94 251 ASN A N 1
ATOM 1984 C CA . ASN A 1 251 ? -18.145 7.915 18.609 1.00 70.94 251 ASN A CA 1
ATOM 1985 C C . ASN A 1 251 ? -18.358 7.764 20.125 1.00 70.94 251 ASN A C 1
ATOM 1987 O O . ASN A 1 251 ? -19.353 7.177 20.570 1.00 70.94 251 ASN A O 1
ATOM 1991 N N . LEU A 1 252 ? -17.445 8.335 20.918 1.00 63.31 252 LEU A N 1
ATOM 1992 C CA . LEU A 1 252 ? -17.529 8.421 22.370 1.00 63.31 252 LEU A CA 1
ATOM 1993 C C . LEU A 1 252 ? -18.684 9.331 22.794 1.00 63.31 252 LEU A C 1
ATOM 1995 O O . LEU A 1 252 ? -18.538 10.542 22.942 1.00 63.31 252 LEU A O 1
ATOM 1999 N N . ILE A 1 253 ? -19.826 8.712 23.077 1.00 51.81 253 ILE A N 1
ATOM 2000 C CA . ILE A 1 253 ? -20.838 9.283 23.963 1.00 51.81 253 ILE A CA 1
ATOM 2001 C C . ILE A 1 253 ? -20.738 8.503 25.274 1.00 51.81 253 ILE A C 1
ATOM 2003 O O . ILE A 1 253 ? -21.168 7.356 25.349 1.00 51.81 253 ILE A O 1
ATOM 2007 N N . THR A 1 254 ? -20.062 9.135 26.235 1.00 51.72 254 THR A N 1
ATOM 2008 C CA . THR A 1 254 ? -19.917 8.970 27.703 1.00 51.72 254 THR A CA 1
ATOM 2009 C C . THR A 1 254 ? -20.475 7.751 28.471 1.00 51.72 254 THR A C 1
ATOM 2011 O O . THR A 1 254 ? -19.977 7.495 29.564 1.00 51.72 254 THR A O 1
ATOM 2014 N N . GLY A 1 255 ? -21.438 6.974 27.967 1.00 52.50 255 GLY A N 1
ATOM 2015 C CA . GLY A 1 255 ? -21.995 5.783 28.626 1.00 52.50 255 GLY A CA 1
ATOM 2016 C C . GLY A 1 255 ? -21.226 4.483 28.350 1.00 52.50 255 GLY A C 1
ATOM 2017 O O . GLY A 1 255 ? -20.808 3.809 29.287 1.00 52.50 255 GLY A O 1
ATOM 2018 N N . VAL A 1 256 ? -20.978 4.149 27.076 1.00 52.72 256 VAL A N 1
ATOM 2019 C CA . VAL A 1 256 ? -20.259 2.912 26.679 1.00 52.72 256 VAL A CA 1
ATOM 2020 C C . VAL A 1 256 ? -18.782 2.990 27.061 1.00 52.72 256 VAL A C 1
ATOM 2022 O O . VAL A 1 256 ? -18.212 2.033 27.581 1.00 52.72 256 VAL A O 1
ATOM 2025 N N . ALA A 1 257 ? -18.205 4.184 26.918 1.00 56.50 257 ALA A N 1
ATOM 2026 C CA . ALA A 1 257 ? -16.857 4.490 27.362 1.00 56.50 257 ALA A CA 1
ATOM 2027 C C . ALA A 1 257 ? -16.670 4.129 28.837 1.00 56.50 257 ALA A C 1
ATOM 2029 O O . ALA A 1 257 ? -15.696 3.484 29.183 1.00 56.50 257 ALA A O 1
ATOM 2030 N N . HIS A 1 258 ? -17.618 4.488 29.710 1.00 56.28 258 HIS A N 1
ATOM 2031 C CA . HIS A 1 258 ? -17.509 4.227 31.145 1.00 56.28 258 HIS A CA 1
ATOM 2032 C C . HIS A 1 258 ? -17.468 2.724 31.464 1.00 56.28 258 HIS A C 1
ATOM 2034 O O . HIS A 1 258 ? -16.746 2.306 32.363 1.00 56.28 258 HIS A O 1
ATOM 2040 N N . VAL A 1 259 ? -18.195 1.903 30.705 1.00 57.69 259 VAL A N 1
ATOM 2041 C CA . VAL A 1 259 ? -18.242 0.438 30.860 1.00 57.69 259 VAL A CA 1
ATOM 2042 C C . VAL A 1 259 ? -16.955 -0.207 30.335 1.00 57.69 259 VAL A C 1
ATOM 2044 O O . VAL A 1 259 ? -16.368 -1.068 30.999 1.00 57.69 259 VAL A O 1
ATOM 2047 N N . LEU A 1 260 ? -16.459 0.266 29.187 1.00 54.84 260 LEU A N 1
ATOM 2048 C CA . LEU A 1 260 ? -15.168 -0.141 28.626 1.00 54.84 260 LEU A CA 1
ATOM 2049 C C . LEU A 1 260 ? -13.996 0.296 29.522 1.00 54.84 260 LEU A C 1
ATOM 2051 O O . LEU A 1 260 ? -13.100 -0.501 29.790 1.00 54.84 260 LEU A O 1
ATOM 2055 N N . TYR A 1 261 ? -14.035 1.518 30.062 1.00 59.47 261 TYR A N 1
ATOM 2056 C CA . TYR A 1 261 ? -13.059 2.055 31.013 1.00 59.47 261 TYR A CA 1
ATOM 2057 C C . TYR A 1 261 ? -13.051 1.261 32.318 1.00 59.47 261 TYR A C 1
ATOM 2059 O O . TYR A 1 261 ? -11.977 0.920 32.804 1.00 59.47 261 TYR A O 1
ATOM 2067 N N . SER A 1 262 ? -14.215 0.915 32.878 1.00 56.06 262 SER A N 1
ATOM 2068 C CA . SER A 1 262 ? -14.283 0.071 34.077 1.00 56.06 262 SER A CA 1
ATOM 2069 C C . SER A 1 262 ? -13.687 -1.318 33.830 1.00 56.06 262 SER A C 1
ATOM 2071 O O . SER A 1 262 ? -12.955 -1.825 34.674 1.00 56.06 262 SER A O 1
ATOM 2073 N N . SER A 1 263 ? -13.908 -1.897 32.649 1.00 53.56 263 SER A N 1
ATOM 2074 C CA . SER A 1 263 ? -13.335 -3.198 32.272 1.00 53.56 263 SER A CA 1
ATOM 2075 C C . SER A 1 263 ? -11.816 -3.147 32.034 1.00 53.56 263 SER A C 1
ATOM 2077 O O . SER A 1 263 ? -11.121 -4.135 32.266 1.00 53.56 263 SER A O 1
ATOM 2079 N N . LEU A 1 264 ? -11.295 -1.997 31.595 1.00 52.53 264 LEU A N 1
ATOM 2080 C CA . LEU A 1 264 ? -9.867 -1.710 31.406 1.00 52.53 264 LEU A CA 1
ATOM 2081 C C . LEU A 1 264 ? -9.120 -1.446 32.721 1.00 52.53 264 LEU A C 1
ATOM 2083 O O . LEU A 1 264 ? -7.961 -1.825 32.846 1.00 52.53 264 LEU A O 1
ATOM 2087 N N . ILE A 1 265 ? -9.770 -0.781 33.680 1.00 49.78 265 ILE A N 1
ATOM 2088 C CA . ILE A 1 265 ? -9.175 -0.370 34.965 1.00 49.78 265 ILE A CA 1
ATOM 2089 C C . ILE A 1 265 ? -9.247 -1.491 36.017 1.00 49.78 265 ILE A C 1
ATOM 2091 O O . ILE A 1 265 ? -8.454 -1.501 36.954 1.00 49.78 265 ILE A O 1
ATOM 2095 N N . CYS A 1 266 ? -10.182 -2.438 35.888 1.00 45.59 266 CYS A N 1
ATOM 2096 C CA . CYS A 1 266 ? -10.352 -3.547 36.836 1.00 45.59 266 CYS A CA 1
ATOM 2097 C C . CYS A 1 266 ? -9.537 -4.818 36.507 1.00 45.59 266 CYS A C 1
ATOM 2099 O O . CYS A 1 266 ? -9.796 -5.863 37.109 1.00 45.59 266 CYS A O 1
ATOM 2101 N N . LYS A 1 267 ? -8.562 -4.746 35.593 1.00 42.81 267 LYS A N 1
ATOM 2102 C CA . LYS A 1 267 ? -7.486 -5.744 35.447 1.00 42.81 267 LYS A CA 1
ATOM 2103 C C . LYS A 1 267 ? -6.201 -5.227 36.080 1.00 42.81 267 LYS A C 1
ATOM 2105 O O . LYS A 1 267 ? -5.475 -6.072 36.646 1.00 42.81 267 LYS A O 1
#

Mean predicted aligned error: 15.26 Å

Secondary structure (DSSP, 8-state):
-PPPEEEETTEEEEEEEEEETTEEE--SS--TTS-PEEEEEHHHHHTTSSS-GGGHHHHHHHHHTTTSEEEEE-SS-PPTT----TT--EEEEE-HHHHHHHHHHHS-HHHHHHHHHHHHHHHHH-TTT--HHHHHHHHHHHHHHHTT------SS-GGG-HHHHHHHHHHHHHHHHHHHHHHHHHHHHHHHHTT-GGGPPPHHHHHHHHS-HHHHHHHHHHTT--SGGGHHHHHHHHHHHHHHHHHHTT---THHHHHHHHHHHT-

Nearest PDB structures (foldseek):
  7a0g-assembly1_JJJ  TM=1.393E-01  e=9.222E+00  Serratia marcescens

Foldseek 3Di:
DEFAWQDQPPFTWGKWWDQDPPDIHRDNAPPPPGQTFIWTFLVRLCPPWPDDPVCSVVVQVVCVVVVFKDKDFDDDDDYPPDDDPPPGRITMIGGPLNSLVSCLVIHDLVSNLSSLVSVVVVCVRNVRHDDLLNVLVSLVVSVVVVVPDDDDDDDQPPVNRSNCVSVVVVVLVVLQVCLVVLLVQLVVVCVVCVVPLVPDDQLVVVCVRRDDPNLLSNVCVVVVNPDPVCVVVCSLCSLVSSVVSCVSSVNDDPPNVVSSVVVNVVD

Organism: NCBI:txid1676925

Radius of gyration: 22.6 Å; Cα contacts (8 Å, |Δi|>4): 248; chains: 1; bounding box: 54×37×69 Å

Sequence (267 aa):
IFLPHWRSADRGIRFLYLADCCSFRISQSCDTKDSMLPLFLGADLFAKTSIRTENHPRYHAKFAKKGLATKLVFSSFRLHGLRLPTGNNSLWFYSIQGVFRVAFELYSQHEQLSVLEAFQHMEQCMKSGLDERGLSDLVLGLLESQGQGQGAMDPGSVYCSPLLCTIAGWLGHRFNAANGCISQQVESFKMQHIDHITDLPAAEELAGELFPEAMRVLLLNWMGLSDSGAVWKRHSEYPILLLILEFANHNLITGVAHVLYSSLICK

Solvent-accessible surface area (backbone atoms only — not comparable to full-atom values): 15714 Å² total; per-residue (Å²): 81,82,66,43,63,49,70,29,96,94,45,64,34,34,38,38,28,36,69,52,100,90,43,71,44,87,63,89,64,77,65,89,84,62,78,48,48,60,33,33,34,39,71,45,69,53,48,98,38,91,66,55,75,90,52,46,65,59,54,51,53,58,37,30,77,71,74,22,28,49,77,49,76,51,93,86,76,64,54,64,98,59,94,64,60,99,87,52,55,60,47,49,29,19,36,65,70,26,49,50,55,47,34,72,74,59,48,55,71,69,56,38,39,35,51,52,57,48,40,61,63,43,48,76,65,44,82,74,69,73,57,57,53,64,52,40,55,48,54,52,54,52,57,57,64,66,71,73,71,84,82,82,90,82,93,70,55,76,87,67,35,63,54,52,49,49,52,51,50,52,51,49,52,55,52,59,67,44,31,67,59,34,44,53,47,47,52,53,51,43,73,75,35,68,91,45,69,90,71,63,71,56,48,62,57,46,40,62,72,53,42,61,65,38,63,52,50,44,49,35,47,72,71,67,43,68,52,83,90,34,55,73,55,37,70,70,44,26,56,57,52,39,50,53,52,32,60,76,54,69,61,72,60,75,64,64,54,51,56,53,48,51,63,64,70,76,111